Protein AF-X1T7L7-F1 (afdb_monomer_lite)

Sequence (276 aa):
SIVSLIDNFSINPPSMDLNILLSFIPLPFAPGYLVGLSLAPGQVPLNLWISSLLGTGILAVIAFLMYKVAIKSLNSVATIEKDSAKIKKKSKTITKTIEIEIKTISPVKSYIRKDLISSTRDYQSLIFILLPLLYPIILIISMQALITREVSSTFSIMILWAIIMISSQFIPLTLVGGLLNLEESGSSTLASLPLLPRDQAKGKLILMLIIQGISLILMATLLTILTQSIIVLILFLSSLPIVWMFLIFVFEMKIRLFGTMKYKYLLEEVNKKHKL

Organism: NCBI:txid412755

pLDDT: mean 78.1, std 16.31, range [34.84, 94.69]

Structure (mmCIF, N/CA/C/O backbone):
data_AF-X1T7L7-F1
#
_entry.id   AF-X1T7L7-F1
#
loop_
_atom_site.group_PDB
_atom_site.id
_atom_site.type_symbol
_atom_site.label_atom_id
_atom_site.label_alt_id
_atom_site.label_comp_id
_atom_site.label_asym_id
_atom_site.label_entity_id
_atom_site.label_seq_id
_atom_site.pdbx_PDB_ins_code
_atom_site.Cartn_x
_atom_site.Cartn_y
_atom_site.Cartn_z
_atom_site.occupancy
_atom_site.B_iso_or_equiv
_atom_site.auth_seq_id
_atom_site.auth_comp_id
_atom_site.auth_asym_id
_atom_site.auth_atom_id
_atom_site.pdbx_PDB_model_num
ATOM 1 N N . SER A 1 1 ? 4.273 -4.183 -28.639 1.00 54.06 1 SER A N 1
ATOM 2 C CA . SER A 1 1 ? 3.457 -5.418 -28.671 1.00 54.06 1 SER A CA 1
ATOM 3 C C . SER A 1 1 ? 3.815 -6.264 -27.451 1.00 54.06 1 SER A C 1
ATOM 5 O O . SER A 1 1 ? 4.862 -6.025 -26.869 1.00 54.06 1 SER A O 1
ATOM 7 N N . ILE A 1 2 ? 3.002 -7.240 -27.031 1.00 43.12 2 ILE A N 1
ATOM 8 C CA . ILE A 1 2 ? 3.397 -8.172 -25.944 1.00 43.12 2 ILE A CA 1
ATOM 9 C C . ILE A 1 2 ? 4.722 -8.880 -26.287 1.00 43.12 2 ILE A C 1
ATOM 11 O O . ILE A 1 2 ? 5.559 -9.076 -25.416 1.00 43.12 2 ILE A O 1
ATOM 15 N N . VAL A 1 3 ? 4.954 -9.148 -27.575 1.00 48.78 3 VAL A N 1
ATOM 16 C CA . VAL A 1 3 ? 6.211 -9.703 -28.096 1.00 48.78 3 VAL A CA 1
ATOM 17 C C . VAL A 1 3 ? 7.405 -8.786 -27.791 1.00 48.78 3 VAL A C 1
ATOM 19 O O . VAL A 1 3 ? 8.379 -9.246 -27.217 1.00 48.78 3 VAL A O 1
ATOM 22 N N . SER A 1 4 ? 7.289 -7.467 -28.005 1.00 49.97 4 SER A N 1
ATOM 23 C CA . SER A 1 4 ? 8.369 -6.519 -27.671 1.00 49.97 4 SER A CA 1
ATOM 24 C C . SER A 1 4 ? 8.610 -6.355 -26.162 1.00 49.97 4 SER A C 1
ATOM 26 O O . SER A 1 4 ? 9.688 -5.935 -25.754 1.00 49.97 4 SER A O 1
ATOM 28 N N . LEU A 1 5 ? 7.607 -6.646 -25.323 1.00 45.59 5 LEU A N 1
ATOM 29 C CA . LEU A 1 5 ? 7.766 -6.697 -23.864 1.00 45.59 5 LEU A CA 1
ATOM 30 C C . LEU A 1 5 ? 8.556 -7.944 -23.443 1.00 45.59 5 LEU A C 1
ATOM 32 O O . LEU A 1 5 ? 9.460 -7.829 -22.621 1.00 45.59 5 LEU A O 1
ATOM 36 N N . ILE A 1 6 ? 8.241 -9.107 -24.021 1.00 54.34 6 ILE A N 1
ATOM 37 C CA . ILE A 1 6 ? 8.959 -10.369 -23.775 1.00 54.34 6 ILE A CA 1
ATOM 38 C C . ILE A 1 6 ? 10.415 -10.250 -24.240 1.00 54.34 6 ILE A C 1
ATOM 40 O O . ILE A 1 6 ? 11.327 -10.600 -23.491 1.00 54.34 6 ILE A O 1
ATOM 44 N N . ASP A 1 7 ? 10.636 -9.662 -25.417 1.00 49.69 7 ASP A N 1
ATOM 45 C CA . ASP A 1 7 ? 11.978 -9.439 -25.954 1.00 49.69 7 ASP A CA 1
ATOM 46 C C . ASP A 1 7 ? 12.790 -8.495 -25.049 1.00 49.69 7 ASP A C 1
ATOM 48 O O . ASP A 1 7 ? 13.929 -8.808 -24.709 1.00 49.69 7 ASP A O 1
ATOM 52 N N . ASN A 1 8 ? 12.204 -7.406 -24.535 1.00 49.72 8 ASN A N 1
ATOM 53 C CA . ASN A 1 8 ? 12.900 -6.514 -23.594 1.00 49.72 8 ASN A CA 1
ATOM 54 C C . ASN A 1 8 ? 13.237 -7.178 -22.245 1.00 49.72 8 ASN A C 1
ATOM 56 O O . ASN A 1 8 ? 14.301 -6.904 -21.685 1.00 49.72 8 ASN A O 1
ATOM 60 N N . PHE A 1 9 ? 12.382 -8.068 -21.728 1.00 50.78 9 PHE A N 1
ATOM 61 C CA . PHE A 1 9 ? 12.693 -8.854 -20.525 1.00 50.78 9 PHE A CA 1
ATOM 62 C C . PHE A 1 9 ? 13.834 -9.848 -20.750 1.00 50.78 9 PHE A C 1
ATOM 64 O O . PHE A 1 9 ? 14.606 -10.104 -19.827 1.00 50.78 9 PHE A O 1
ATOM 71 N N . SER A 1 10 ? 13.965 -10.381 -21.967 1.00 56.03 10 SER A N 1
ATOM 72 C CA . SER A 1 10 ? 15.077 -11.267 -22.320 1.00 56.03 10 SER A CA 1
ATOM 73 C C . SER A 1 10 ? 16.421 -10.531 -22.396 1.00 56.03 10 SER A C 1
ATOM 75 O O . SER A 1 10 ? 17.458 -11.121 -22.104 1.00 56.03 10 SER A O 1
ATOM 77 N N . ILE A 1 11 ? 16.400 -9.234 -22.734 1.00 54.66 11 ILE A N 1
ATOM 78 C CA . ILE A 1 11 ? 17.602 -8.417 -22.954 1.00 54.66 11 ILE A CA 1
ATOM 79 C C . ILE A 1 11 ? 18.155 -7.836 -21.641 1.00 54.66 11 ILE A C 1
ATOM 81 O O . ILE A 1 11 ? 19.369 -7.722 -21.501 1.00 54.66 11 ILE A O 1
ATOM 85 N N . ASN A 1 12 ? 17.299 -7.499 -20.666 1.00 54.38 12 ASN A N 1
ATOM 86 C CA . ASN A 1 12 ? 17.717 -6.965 -19.359 1.00 54.38 12 ASN A CA 1
ATOM 87 C C . ASN A 1 12 ? 17.004 -7.672 -18.191 1.00 54.38 12 ASN A C 1
ATOM 89 O O . ASN A 1 12 ? 16.194 -7.047 -17.497 1.00 54.38 12 ASN A O 1
ATOM 93 N N . PRO A 1 13 ? 17.270 -8.967 -17.948 1.00 62.72 13 PRO A N 1
ATOM 94 C CA . PRO A 1 13 ? 16.707 -9.645 -16.791 1.00 62.72 13 PRO A CA 1
ATOM 95 C C . PRO A 1 13 ? 17.198 -8.972 -15.494 1.00 62.72 13 PRO A C 1
ATOM 97 O O . PRO A 1 13 ? 18.376 -8.606 -15.408 1.00 62.72 13 PRO A O 1
ATOM 100 N N . PRO A 1 14 ? 16.339 -8.806 -14.464 1.00 64.31 14 PRO A N 1
ATOM 101 C CA . PRO A 1 14 ? 16.807 -8.435 -13.131 1.00 64.31 14 PRO A CA 1
ATOM 102 C C . PRO A 1 14 ? 17.929 -9.388 -12.720 1.00 64.31 14 PRO A C 1
ATOM 104 O O . PRO A 1 14 ? 17.833 -10.595 -12.971 1.00 64.31 14 PRO A O 1
ATOM 107 N N . SER A 1 15 ? 19.003 -8.848 -12.134 1.00 75.88 15 SER A N 1
ATOM 108 C CA . SER A 1 15 ? 20.189 -9.649 -11.840 1.00 75.88 15 SER A CA 1
ATOM 109 C C . SER A 1 15 ? 19.796 -10.880 -11.027 1.00 75.88 15 SER A C 1
ATOM 111 O O . SER A 1 15 ? 19.001 -10.807 -10.083 1.00 75.88 15 SER A O 1
ATOM 113 N N . MET A 1 16 ? 20.335 -12.033 -11.420 1.00 78.50 16 MET A N 1
ATOM 114 C CA . MET A 1 16 ? 20.046 -13.307 -10.765 1.00 78.50 16 MET A CA 1
ATOM 115 C C . MET A 1 16 ? 20.282 -13.213 -9.248 1.00 78.50 16 MET A C 1
ATOM 117 O O . MET A 1 16 ? 19.487 -13.720 -8.461 1.00 78.50 16 MET A O 1
ATOM 121 N N . ASP A 1 17 ? 21.302 -12.456 -8.845 1.00 80.94 17 ASP A N 1
ATOM 122 C CA . ASP A 1 17 ? 21.649 -12.190 -7.449 1.00 80.94 17 ASP A CA 1
ATOM 123 C C . ASP A 1 17 ? 20.551 -11.438 -6.685 1.00 80.94 17 ASP A C 1
ATOM 125 O O . ASP A 1 17 ? 20.256 -11.772 -5.538 1.00 80.94 17 ASP A O 1
ATOM 129 N N . LEU A 1 18 ? 19.899 -10.454 -7.316 1.00 81.62 18 LEU A N 1
ATOM 130 C CA . LEU A 1 18 ? 18.806 -9.700 -6.700 1.00 81.62 18 LEU A CA 1
ATOM 131 C C . LEU A 1 18 ? 17.565 -10.580 -6.521 1.00 81.62 18 LEU A C 1
ATOM 133 O O . LEU A 1 18 ? 16.919 -10.525 -5.477 1.00 81.62 18 LEU A O 1
ATOM 137 N N . ASN A 1 19 ? 17.265 -11.442 -7.494 1.00 83.94 19 ASN A N 1
ATOM 138 C CA . ASN A 1 19 ? 16.170 -12.405 -7.375 1.00 83.94 19 ASN A CA 1
ATOM 139 C C . ASN A 1 19 ? 16.431 -13.444 -6.280 1.00 83.94 19 ASN A C 1
ATOM 141 O O . ASN A 1 19 ? 15.525 -13.760 -5.507 1.00 83.94 19 ASN A O 1
ATOM 145 N N . ILE A 1 20 ? 17.668 -13.934 -6.168 1.00 85.75 20 ILE A N 1
ATOM 146 C CA . ILE A 1 20 ? 18.074 -14.818 -5.073 1.00 85.75 20 ILE A CA 1
ATOM 147 C C . ILE A 1 20 ? 17.888 -14.092 -3.735 1.00 85.75 20 ILE A C 1
ATOM 149 O O . ILE A 1 20 ? 17.200 -14.618 -2.859 1.00 85.75 20 ILE A O 1
ATOM 153 N N . LEU A 1 21 ? 18.413 -12.869 -3.594 1.00 87.12 21 LEU A N 1
ATOM 154 C CA . LEU A 1 21 ? 18.293 -12.067 -2.373 1.00 87.12 21 LEU A CA 1
ATOM 155 C C . LEU A 1 21 ? 16.826 -11.857 -1.966 1.00 87.12 21 LEU A C 1
ATOM 157 O O . LEU A 1 21 ? 16.468 -12.094 -0.813 1.00 87.12 21 LEU A O 1
ATOM 161 N N . LEU A 1 22 ? 15.967 -11.448 -2.905 1.00 85.19 22 LEU A N 1
ATOM 162 C CA . LEU A 1 22 ? 14.545 -11.227 -2.639 1.00 85.19 22 LEU A CA 1
ATOM 163 C C . LEU A 1 22 ? 13.828 -12.527 -2.264 1.00 85.19 22 LEU A C 1
ATOM 165 O O . LEU A 1 22 ? 13.026 -12.528 -1.334 1.00 85.19 22 LEU A O 1
ATOM 169 N N . SER A 1 23 ? 14.143 -13.645 -2.924 1.00 87.06 23 SER A N 1
ATOM 170 C CA . SER A 1 23 ? 13.524 -14.944 -2.628 1.00 87.06 23 SER A CA 1
ATOM 171 C C . SER A 1 23 ? 13.879 -15.501 -1.241 1.00 87.06 23 SER A C 1
ATOM 173 O O . SER A 1 23 ? 13.127 -16.318 -0.711 1.00 87.06 23 SER A O 1
ATOM 175 N N . PHE A 1 24 ? 14.971 -15.031 -0.626 1.00 86.25 24 PHE A N 1
ATOM 176 C CA . PHE A 1 24 ? 15.330 -15.367 0.755 1.00 86.25 24 PHE A CA 1
ATOM 177 C C . PHE A 1 24 ? 14.506 -14.613 1.800 1.00 86.25 24 PHE A C 1
ATOM 179 O O . PHE A 1 24 ? 14.433 -15.062 2.944 1.00 86.25 24 PHE A O 1
ATOM 186 N N . ILE A 1 25 ? 13.889 -13.480 1.443 1.00 85.56 25 ILE A N 1
ATOM 187 C CA . ILE A 1 25 ? 13.094 -12.691 2.385 1.00 85.56 25 ILE A CA 1
ATOM 188 C C . ILE A 1 25 ? 11.799 -13.465 2.690 1.00 85.56 25 ILE A C 1
ATOM 190 O O . ILE A 1 25 ? 10.957 -13.611 1.797 1.00 85.56 25 ILE A O 1
ATOM 194 N N . PRO A 1 26 ? 11.591 -13.937 3.939 1.00 83.50 26 PRO A N 1
ATOM 195 C CA . PRO A 1 26 ? 10.525 -14.890 4.258 1.00 83.50 26 PRO A CA 1
ATOM 196 C C . PRO A 1 26 ? 9.120 -14.387 3.928 1.00 83.50 26 PRO A C 1
ATOM 198 O O . PRO A 1 26 ? 8.258 -15.176 3.559 1.00 83.50 26 PRO A O 1
ATOM 201 N N . LEU A 1 27 ? 8.865 -13.082 4.049 1.00 81.50 27 LEU A N 1
ATOM 202 C CA . LEU A 1 27 ? 7.572 -12.491 3.713 1.00 81.50 27 LEU A CA 1
ATOM 203 C C . LEU A 1 27 ? 7.754 -11.037 3.254 1.00 81.50 27 LEU A C 1
ATOM 205 O O . LEU A 1 27 ? 8.537 -10.314 3.874 1.00 81.50 27 LEU A O 1
ATOM 209 N N . PRO A 1 28 ? 7.058 -10.585 2.192 1.00 75.00 28 PRO A N 1
ATOM 210 C CA . PRO A 1 28 ? 6.098 -11.323 1.350 1.00 75.00 28 PRO A CA 1
ATOM 211 C C . PRO A 1 28 ? 6.722 -12.157 0.223 1.00 75.00 28 PRO A C 1
ATOM 213 O O . PRO A 1 28 ? 5.999 -12.820 -0.516 1.00 75.00 28 PRO A O 1
ATOM 216 N N . PHE A 1 29 ? 8.042 -12.108 0.055 1.00 83.44 29 PHE A N 1
ATOM 217 C CA . PHE A 1 29 ? 8.673 -12.510 -1.198 1.00 83.44 29 PHE A CA 1
ATOM 218 C C . PHE A 1 29 ? 8.782 -14.024 -1.377 1.00 83.44 29 PHE A C 1
ATOM 220 O O . PHE A 1 29 ? 8.329 -14.525 -2.403 1.00 83.44 29 PHE A O 1
ATOM 227 N N . ALA A 1 30 ? 9.325 -14.767 -0.406 1.00 87.38 30 ALA A N 1
ATOM 228 C CA . ALA A 1 30 ? 9.602 -16.195 -0.588 1.00 87.38 30 ALA A CA 1
ATOM 229 C C . ALA A 1 30 ? 8.380 -17.028 -1.047 1.00 87.38 30 ALA A C 1
ATOM 231 O O . ALA A 1 30 ? 8.527 -17.769 -2.023 1.00 87.38 30 ALA A O 1
ATOM 232 N N . PRO A 1 31 ? 7.168 -16.882 -0.459 1.00 85.69 31 PRO A N 1
ATOM 233 C CA . PRO A 1 31 ? 5.970 -17.574 -0.939 1.00 85.69 31 PRO A CA 1
ATOM 234 C C . PRO A 1 31 ? 5.541 -17.116 -2.335 1.00 85.69 31 PRO A C 1
ATOM 236 O O . PRO A 1 31 ? 5.124 -17.938 -3.146 1.00 85.69 31 PRO A O 1
ATOM 239 N N . GLY A 1 32 ? 5.670 -15.819 -2.634 1.00 83.31 32 GLY A N 1
ATOM 240 C CA . GLY A 1 32 ? 5.362 -15.266 -3.953 1.00 83.31 32 GLY A CA 1
ATOM 241 C C . GLY A 1 32 ? 6.263 -15.839 -5.049 1.00 83.31 32 GLY A C 1
ATOM 242 O O . GLY A 1 32 ? 5.767 -16.248 -6.097 1.00 83.31 32 GLY A O 1
ATOM 243 N N . TYR A 1 33 ? 7.568 -15.951 -4.780 1.00 86.88 33 TYR A N 1
ATOM 244 C CA . TYR A 1 33 ? 8.515 -16.617 -5.678 1.00 86.88 33 TYR A CA 1
ATOM 245 C C . TYR A 1 33 ? 8.163 -18.094 -5.867 1.00 86.88 33 TYR A C 1
ATOM 247 O O . TYR A 1 33 ? 8.178 -18.566 -6.997 1.00 86.88 33 TYR A O 1
ATOM 255 N N . LEU A 1 34 ? 7.782 -18.812 -4.806 1.00 87.44 34 LEU A N 1
ATOM 256 C CA . LEU A 1 34 ? 7.444 -20.237 -4.894 1.00 87.44 34 LEU A CA 1
ATOM 257 C C . LEU A 1 34 ? 6.194 -20.471 -5.757 1.00 87.44 34 LEU A C 1
ATOM 259 O O . LEU A 1 34 ? 6.189 -21.346 -6.623 1.00 87.44 34 LEU A O 1
ATOM 263 N N . VAL A 1 35 ? 5.166 -19.631 -5.590 1.00 86.06 35 VAL A N 1
ATOM 264 C CA . VAL A 1 35 ? 3.983 -19.634 -6.466 1.00 86.06 35 VAL A CA 1
ATOM 265 C C . VAL A 1 35 ? 4.389 -19.345 -7.914 1.00 86.06 35 VAL A C 1
ATOM 267 O O . VAL A 1 35 ? 4.024 -20.111 -8.803 1.00 86.06 35 VAL A O 1
ATOM 270 N N . GLY A 1 36 ? 5.203 -18.314 -8.159 1.00 83.19 36 GLY A N 1
ATOM 271 C CA . GLY A 1 36 ? 5.701 -17.993 -9.502 1.00 83.19 36 GLY A CA 1
ATOM 272 C C . GLY A 1 36 ? 6.483 -19.140 -10.157 1.00 83.19 36 GLY A C 1
ATOM 273 O O . GLY A 1 36 ? 6.228 -19.483 -11.309 1.00 83.19 36 GLY A O 1
ATOM 274 N N . LEU A 1 37 ? 7.378 -19.784 -9.406 1.00 85.56 37 LEU A N 1
ATOM 275 C CA . LEU A 1 37 ? 8.173 -20.932 -9.851 1.00 85.56 37 LEU A CA 1
ATOM 276 C C . LEU A 1 37 ? 7.295 -22.137 -10.210 1.00 85.56 37 LEU A C 1
ATOM 278 O O . LEU A 1 37 ? 7.541 -22.797 -11.219 1.00 85.56 37 LEU A O 1
ATOM 282 N N . SER A 1 38 ? 6.247 -22.402 -9.424 1.00 85.75 38 SER A N 1
ATOM 283 C CA . SER A 1 38 ? 5.319 -23.506 -9.693 1.00 85.75 38 SER A CA 1
ATOM 284 C C . SER A 1 38 ? 4.480 -23.321 -10.962 1.00 85.75 38 SER A C 1
ATOM 286 O O . SER A 1 38 ? 4.079 -24.311 -11.569 1.00 85.75 38 SER A O 1
ATOM 288 N N . LEU A 1 39 ? 4.250 -22.076 -11.397 1.00 85.44 39 LEU A N 1
ATOM 289 C CA . LEU A 1 39 ? 3.503 -21.775 -12.623 1.00 85.44 39 LEU A CA 1
ATOM 290 C C . LEU A 1 39 ? 4.334 -21.998 -13.899 1.00 85.44 39 LEU A C 1
ATOM 292 O O . LEU A 1 39 ? 3.758 -22.261 -14.953 1.00 85.44 39 LEU A O 1
ATOM 296 N N . ALA A 1 40 ? 5.667 -21.917 -13.819 1.00 81.62 40 ALA A N 1
ATOM 297 C CA . ALA A 1 40 ? 6.573 -22.093 -14.960 1.00 81.62 40 ALA A CA 1
ATOM 298 C C . ALA A 1 40 ? 7.865 -22.856 -14.575 1.00 81.62 40 ALA A C 1
ATOM 300 O O . ALA A 1 40 ? 8.968 -22.308 -14.663 1.00 81.62 40 ALA A O 1
ATOM 301 N N . PRO A 1 41 ? 7.772 -24.143 -14.185 1.00 76.50 41 PRO A N 1
ATOM 302 C CA . PRO A 1 41 ? 8.873 -24.874 -13.549 1.00 76.50 41 PRO A CA 1
ATOM 303 C C . PRO A 1 41 ? 10.097 -25.094 -14.450 1.00 76.50 41 PRO A C 1
ATOM 305 O O . PRO A 1 41 ? 11.205 -25.250 -13.944 1.00 76.50 41 PRO A O 1
ATOM 308 N N . GLY A 1 42 ? 9.918 -25.095 -15.775 1.00 78.38 42 GLY A N 1
ATOM 309 C CA . GLY A 1 42 ? 10.989 -25.367 -16.742 1.00 78.38 42 GLY A CA 1
ATOM 310 C C . GLY A 1 42 ? 11.784 -24.144 -17.207 1.00 78.38 42 GLY A C 1
ATOM 311 O O . GLY A 1 42 ? 12.759 -24.308 -17.931 1.00 78.38 42 GLY A O 1
ATOM 312 N N . GLN A 1 43 ? 11.373 -22.928 -16.836 1.00 76.56 43 GLN A N 1
ATOM 313 C CA . GLN A 1 43 ? 11.967 -21.688 -17.359 1.00 76.56 43 GLN A CA 1
ATOM 314 C C . GLN A 1 43 ? 12.890 -20.984 -16.360 1.00 76.56 43 GLN A C 1
ATOM 316 O O . GLN A 1 43 ? 13.465 -19.948 -16.687 1.00 76.56 43 GLN A O 1
ATOM 321 N N . VAL A 1 44 ? 13.034 -21.522 -15.145 1.00 78.00 44 VAL A N 1
ATOM 322 C CA . VAL A 1 44 ? 13.718 -20.829 -14.051 1.00 78.00 44 VAL A CA 1
ATOM 323 C C . VAL A 1 44 ? 14.894 -21.660 -13.529 1.00 78.00 44 VAL A C 1
ATOM 325 O O . VAL A 1 44 ? 14.734 -22.856 -13.283 1.00 78.00 44 VAL A O 1
ATOM 328 N N . PRO A 1 45 ? 16.085 -21.058 -13.347 1.00 84.81 45 PRO A N 1
ATOM 329 C CA . PRO A 1 45 ? 17.262 -21.755 -12.838 1.00 84.81 45 PRO A CA 1
ATOM 330 C C . PRO A 1 45 ? 17.037 -22.386 -11.459 1.00 84.81 45 PRO A C 1
ATOM 332 O O . PRO A 1 45 ? 16.391 -21.820 -10.576 1.00 84.81 45 PRO A O 1
ATOM 335 N N . LEU A 1 46 ? 17.664 -23.545 -11.250 1.00 86.50 46 LEU A N 1
ATOM 336 C CA . LEU A 1 46 ? 17.533 -24.375 -10.046 1.00 86.50 46 LEU A CA 1
ATOM 337 C C . LEU A 1 46 ? 17.962 -23.639 -8.760 1.00 86.50 46 LEU A C 1
ATOM 339 O O . LEU A 1 46 ? 17.411 -23.869 -7.687 1.00 86.50 46 LEU A O 1
ATOM 343 N N . ASN A 1 47 ? 18.880 -22.677 -8.875 1.00 87.38 47 ASN A N 1
ATOM 344 C CA . ASN A 1 47 ? 19.333 -21.854 -7.752 1.00 87.38 47 ASN A CA 1
ATOM 345 C C . ASN A 1 47 ? 18.188 -21.040 -7.120 1.00 87.38 47 ASN A C 1
ATOM 347 O O . ASN A 1 47 ? 18.153 -20.892 -5.901 1.00 87.38 47 ASN A O 1
ATOM 351 N N . LEU A 1 48 ? 17.238 -20.558 -7.932 1.00 87.50 48 LEU A N 1
ATOM 352 C CA . LEU A 1 48 ? 16.075 -19.788 -7.472 1.00 87.50 48 LEU A CA 1
ATOM 353 C C . LEU A 1 48 ? 15.052 -20.661 -6.733 1.00 87.50 48 LEU A C 1
ATOM 355 O O . LEU A 1 48 ? 14.408 -20.209 -5.786 1.00 87.50 48 LEU A O 1
ATOM 359 N N . TRP A 1 49 ? 14.935 -21.931 -7.130 1.00 89.19 49 TRP A N 1
ATOM 360 C CA . TRP A 1 49 ? 14.135 -22.921 -6.409 1.00 89.19 49 TRP A CA 1
ATOM 361 C C . TRP A 1 49 ? 14.674 -23.156 -5.004 1.00 89.19 49 TRP A C 1
ATOM 363 O O . TRP A 1 49 ? 13.915 -23.125 -4.036 1.00 89.19 49 TRP A O 1
ATOM 373 N N . ILE A 1 50 ? 15.989 -23.348 -4.888 1.00 90.81 50 ILE A N 1
ATOM 374 C CA . ILE A 1 50 ? 16.646 -23.595 -3.603 1.00 90.81 50 ILE A CA 1
ATOM 375 C C . ILE A 1 50 ? 16.478 -22.386 -2.677 1.00 90.81 50 ILE A C 1
ATOM 377 O O . ILE A 1 50 ? 16.085 -22.555 -1.523 1.00 90.81 50 ILE A O 1
ATOM 381 N N . SER A 1 51 ? 16.721 -21.168 -3.167 1.00 91.38 51 SER A N 1
ATOM 382 C CA . SER A 1 51 ? 16.598 -19.959 -2.347 1.00 91.38 51 SER A CA 1
ATOM 383 C C . SER A 1 51 ? 15.152 -19.682 -1.915 1.00 91.38 51 SER A C 1
ATOM 385 O O . SER A 1 51 ? 14.923 -19.353 -0.751 1.00 91.38 51 SER A O 1
ATOM 387 N N . SER A 1 52 ? 14.163 -19.902 -2.789 1.00 90.19 52 SER A N 1
ATOM 388 C CA . SER A 1 52 ? 12.740 -19.763 -2.444 1.00 90.19 52 SER A CA 1
ATOM 389 C C . SER A 1 52 ? 12.265 -20.829 -1.442 1.00 90.19 52 SER A C 1
ATOM 391 O O . SER A 1 52 ? 11.534 -20.505 -0.498 1.00 90.19 52 SER A O 1
ATOM 393 N N . LEU A 1 53 ? 12.721 -22.082 -1.574 1.00 92.62 53 LEU A N 1
ATOM 394 C CA . LEU A 1 53 ? 12.455 -23.152 -0.601 1.00 92.62 53 LEU A CA 1
ATOM 395 C C . LEU A 1 53 ? 13.079 -22.849 0.765 1.00 92.62 53 LEU A C 1
ATOM 397 O O . LEU A 1 53 ? 12.445 -23.057 1.798 1.00 92.62 53 LEU A O 1
ATOM 401 N N . LEU A 1 54 ? 14.299 -22.310 0.789 1.00 92.94 54 LEU A N 1
ATOM 402 C CA . LEU A 1 54 ? 14.939 -21.880 2.031 1.00 92.94 54 LEU A CA 1
ATOM 403 C C . LEU A 1 54 ? 14.189 -20.708 2.672 1.00 92.94 54 LEU A C 1
ATOM 405 O O . LEU A 1 54 ? 13.891 -20.763 3.865 1.00 92.94 54 LEU A O 1
ATOM 409 N N . GLY A 1 55 ? 13.827 -19.680 1.899 1.00 91.69 55 GLY A N 1
ATOM 410 C CA . GLY A 1 55 ? 13.063 -18.532 2.396 1.00 91.69 55 GLY A CA 1
ATOM 411 C C . GLY A 1 55 ? 11.703 -18.932 2.980 1.00 91.69 55 GLY A C 1
ATOM 412 O O . GLY A 1 55 ? 11.321 -18.470 4.057 1.00 91.69 55 GLY A O 1
ATOM 413 N N . THR A 1 56 ? 10.992 -19.853 2.323 1.00 92.25 56 THR A N 1
ATOM 414 C CA . THR A 1 56 ? 9.717 -20.397 2.829 1.00 92.25 56 THR A CA 1
ATOM 415 C C . THR A 1 56 ? 9.900 -21.331 4.027 1.00 92.25 56 THR A C 1
ATOM 417 O O . THR A 1 56 ? 9.095 -21.287 4.958 1.00 92.25 56 THR A O 1
ATOM 420 N N . GLY A 1 57 ? 10.981 -22.111 4.080 1.00 94.19 57 GLY A N 1
ATOM 421 C CA . GLY A 1 57 ? 11.353 -22.887 5.264 1.00 94.19 57 GLY A CA 1
ATOM 422 C C . GLY A 1 57 ? 11.622 -21.996 6.481 1.00 94.19 57 GLY A C 1
ATOM 423 O O . GLY A 1 57 ? 11.096 -22.251 7.565 1.00 94.19 57 GLY A O 1
ATOM 424 N N . ILE A 1 58 ? 12.365 -20.899 6.297 1.00 92.75 58 ILE A N 1
ATOM 425 C CA . ILE A 1 58 ? 12.595 -19.889 7.342 1.00 92.75 58 ILE A CA 1
ATOM 426 C C . ILE A 1 58 ? 11.263 -19.283 7.796 1.00 92.75 58 ILE A C 1
ATOM 428 O O . ILE A 1 58 ? 11.030 -19.161 9.000 1.00 92.75 58 ILE A O 1
ATOM 432 N N . LEU A 1 59 ? 10.360 -18.959 6.861 1.00 92.81 59 LEU A N 1
ATOM 433 C CA . LEU A 1 59 ? 9.021 -18.468 7.195 1.00 92.81 59 LEU A CA 1
ATOM 434 C C . LEU A 1 59 ? 8.262 -19.460 8.089 1.00 92.81 59 LEU A C 1
ATOM 436 O O . LEU A 1 59 ? 7.693 -19.052 9.102 1.00 92.81 59 LEU A O 1
ATOM 440 N N . ALA A 1 60 ? 8.280 -20.751 7.749 1.00 92.31 60 ALA A N 1
ATOM 441 C CA . ALA A 1 60 ? 7.613 -21.794 8.526 1.00 92.31 60 ALA A CA 1
ATOM 442 C C . ALA A 1 60 ? 8.189 -21.914 9.94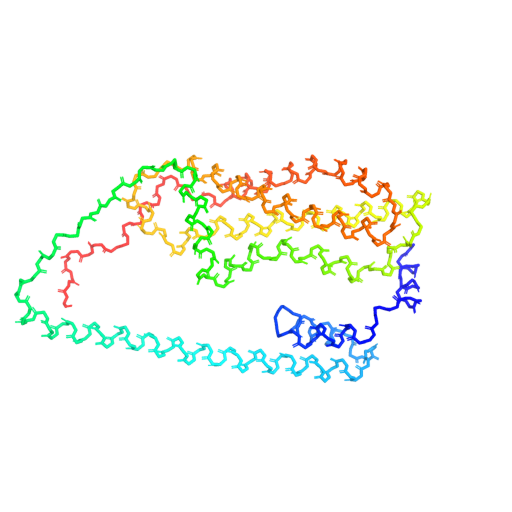8 1.00 92.31 60 ALA A C 1
ATOM 444 O O . ALA A 1 60 ? 7.433 -22.023 10.916 1.00 92.31 60 ALA A O 1
ATOM 445 N N . VAL A 1 61 ? 9.516 -21.826 10.098 1.00 94.56 61 VAL A N 1
ATOM 446 C CA . VAL A 1 61 ? 10.183 -21.834 11.412 1.00 94.56 61 VAL A CA 1
ATOM 447 C C . VAL A 1 61 ? 9.779 -20.614 12.240 1.00 94.56 61 VAL A C 1
ATOM 449 O O . VAL A 1 61 ? 9.400 -20.765 13.403 1.00 94.56 61 VAL A O 1
ATOM 452 N N . ILE A 1 62 ? 9.808 -19.413 11.655 1.00 91.88 62 ILE A N 1
ATOM 453 C CA . ILE A 1 62 ? 9.395 -18.179 12.340 1.00 91.88 62 ILE A CA 1
ATOM 454 C C . ILE A 1 62 ? 7.928 -18.277 12.775 1.00 91.88 62 ILE A C 1
ATOM 456 O O . ILE A 1 62 ? 7.609 -17.972 13.927 1.00 91.88 62 ILE A O 1
ATOM 460 N N . ALA A 1 63 ? 7.045 -18.750 11.893 1.00 90.00 63 ALA A N 1
ATOM 461 C CA . ALA A 1 63 ? 5.630 -18.940 12.196 1.00 90.00 63 ALA A CA 1
ATOM 462 C C . ALA A 1 63 ? 5.423 -19.927 13.357 1.00 90.00 63 ALA A C 1
ATOM 464 O O . ALA A 1 63 ? 4.642 -19.659 14.272 1.00 90.00 63 ALA A O 1
ATOM 465 N N . PHE A 1 64 ? 6.172 -21.032 13.380 1.00 94.44 64 PHE A N 1
ATOM 466 C CA . PHE A 1 64 ? 6.114 -22.012 14.464 1.00 94.44 64 PHE A CA 1
ATOM 467 C C . PHE A 1 64 ? 6.611 -21.451 15.807 1.00 94.44 64 PHE A C 1
ATOM 469 O O . PHE A 1 64 ? 6.020 -21.719 16.858 1.00 94.44 64 PHE A O 1
ATOM 476 N N . LEU A 1 65 ? 7.674 -20.642 15.796 1.00 93.31 65 LEU A N 1
ATOM 477 C CA . LEU A 1 65 ? 8.169 -19.968 17.000 1.00 93.31 65 LEU A CA 1
ATOM 478 C C . LEU A 1 65 ? 7.154 -18.948 17.528 1.00 93.31 65 LEU A C 1
ATOM 480 O O . LEU A 1 65 ? 6.852 -18.952 18.723 1.00 93.31 65 LEU A O 1
ATOM 484 N N . MET A 1 66 ? 6.578 -18.132 16.643 1.00 87.94 66 MET A N 1
ATOM 485 C CA . MET A 1 66 ? 5.511 -17.182 16.980 1.00 87.94 66 MET A CA 1
ATOM 486 C C . MET A 1 66 ? 4.299 -17.896 17.583 1.00 87.94 66 MET A C 1
ATOM 488 O O . MET A 1 66 ? 3.784 -17.465 18.612 1.00 87.94 66 MET A O 1
ATOM 492 N N . TYR A 1 67 ? 3.899 -19.035 17.014 1.00 91.06 67 TYR A N 1
ATOM 493 C CA . TYR A 1 67 ? 2.836 -19.880 17.556 1.00 91.06 67 TYR A CA 1
ATOM 494 C C . TYR A 1 67 ? 3.139 -20.356 18.986 1.00 91.06 67 TYR A C 1
ATOM 496 O O . TYR A 1 67 ? 2.299 -20.215 19.879 1.00 91.06 67 TYR A O 1
ATOM 504 N N . LYS A 1 68 ? 4.359 -20.848 19.252 1.00 92.06 68 LYS A N 1
ATOM 505 C CA . LYS A 1 68 ? 4.768 -21.251 20.610 1.00 92.06 68 LYS A CA 1
ATOM 506 C C . LYS A 1 68 ? 4.727 -20.087 21.601 1.00 92.06 68 LYS A C 1
ATOM 508 O O . LYS A 1 68 ? 4.276 -20.266 22.734 1.00 92.06 68 LYS A O 1
ATOM 513 N N . VAL A 1 69 ? 5.188 -18.906 21.190 1.00 90.44 69 VAL A N 1
ATOM 514 C CA . VAL A 1 69 ? 5.153 -17.694 22.024 1.00 90.44 69 VAL A CA 1
ATOM 515 C C . VAL A 1 69 ? 3.711 -17.271 22.303 1.00 90.44 69 VAL A C 1
ATOM 517 O O . VAL A 1 69 ? 3.380 -16.986 23.454 1.00 90.44 69 VAL A O 1
ATOM 520 N N . ALA A 1 70 ? 2.843 -17.299 21.292 1.00 85.25 70 ALA A N 1
ATOM 521 C CA . ALA A 1 70 ? 1.430 -16.969 21.434 1.00 85.25 70 ALA A CA 1
ATOM 522 C C . ALA A 1 70 ? 0.725 -17.907 22.426 1.00 85.25 70 ALA A C 1
ATOM 524 O O . ALA A 1 70 ? 0.062 -17.428 23.344 1.00 85.25 70 ALA A O 1
ATOM 525 N N . ILE A 1 71 ? 0.945 -19.224 22.327 1.00 85.62 71 ILE A N 1
ATOM 526 C CA . ILE A 1 71 ? 0.397 -20.199 23.287 1.00 85.62 71 ILE A CA 1
ATOM 527 C C . ILE A 1 71 ? 0.921 -19.951 24.696 1.00 85.62 71 ILE A C 1
ATOM 529 O O . ILE A 1 71 ? 0.151 -19.974 25.655 1.00 85.62 71 ILE A O 1
ATOM 533 N N . LYS A 1 72 ? 2.227 -19.704 24.847 1.00 88.50 72 LYS A N 1
ATOM 534 C CA . LYS A 1 72 ? 2.817 -19.436 26.163 1.00 88.50 72 LYS A CA 1
ATOM 535 C C . LYS A 1 72 ? 2.223 -18.173 26.791 1.00 88.50 72 LYS A C 1
ATOM 537 O O . LYS A 1 72 ? 1.916 -18.178 27.981 1.00 88.50 72 LYS A O 1
ATOM 542 N N . SER A 1 73 ? 2.028 -17.126 25.993 1.00 82.50 73 SER A N 1
ATOM 543 C CA . SER A 1 73 ? 1.375 -15.886 26.417 1.00 82.50 73 SER A CA 1
ATOM 544 C C . SER A 1 73 ? -0.071 -16.140 26.853 1.00 82.50 73 SER A C 1
ATOM 546 O O . SER A 1 73 ? -0.453 -15.780 27.966 1.00 82.50 73 SER A O 1
ATOM 548 N N . LEU A 1 74 ? -0.845 -16.865 26.044 1.00 78.88 74 LEU A N 1
ATOM 549 C CA . LEU A 1 74 ? -2.249 -17.168 26.321 1.00 78.88 74 LEU A CA 1
ATOM 550 C C . LEU A 1 74 ? -2.415 -18.028 27.583 1.00 78.88 74 LEU A C 1
ATOM 552 O O . LEU A 1 74 ? -3.239 -17.717 28.442 1.00 78.88 74 LEU A O 1
ATOM 556 N N . ASN A 1 75 ? -1.558 -19.038 27.754 1.00 77.38 75 ASN A N 1
ATOM 557 C CA . ASN A 1 75 ? -1.515 -19.847 28.970 1.00 77.38 75 ASN A CA 1
ATOM 558 C C . ASN A 1 75 ? -1.143 -19.010 30.198 1.00 77.38 75 ASN A C 1
ATOM 560 O O . ASN A 1 75 ? -1.756 -19.193 31.245 1.00 77.38 75 ASN A O 1
ATOM 564 N N . SER A 1 76 ? -0.194 -18.072 30.078 1.00 76.69 76 SER A N 1
ATOM 565 C CA . SER A 1 76 ? 0.193 -17.202 31.196 1.00 76.69 76 SER A CA 1
ATOM 566 C C . SER A 1 76 ? -0.970 -16.324 31.670 1.00 76.69 76 SER A C 1
ATOM 568 O O . SER A 1 76 ? -1.219 -16.231 32.872 1.00 76.69 76 SER A O 1
ATOM 570 N N . VAL A 1 77 ? -1.752 -15.768 30.741 1.00 70.75 77 VAL A N 1
ATOM 571 C CA . VAL A 1 77 ? -2.931 -14.949 31.056 1.00 70.75 77 VAL A CA 1
ATOM 572 C C . VAL A 1 77 ? -4.037 -15.805 31.680 1.00 70.75 77 VAL A C 1
ATOM 574 O O . VAL A 1 77 ? -4.584 -15.432 32.717 1.00 70.75 77 VAL A O 1
ATOM 577 N N . ALA A 1 78 ? -4.299 -16.996 31.133 1.00 67.56 78 ALA A N 1
ATOM 578 C CA . ALA A 1 78 ? -5.295 -17.922 31.674 1.00 67.56 78 ALA A CA 1
ATOM 579 C C . ALA A 1 78 ? -4.938 -18.432 33.087 1.00 67.56 78 ALA A C 1
ATOM 581 O O . ALA A 1 78 ? -5.817 -18.616 33.934 1.00 67.56 78 ALA A O 1
ATOM 582 N N . THR A 1 79 ? -3.648 -18.637 33.382 1.00 62.06 79 THR A N 1
ATOM 583 C CA . THR A 1 79 ? -3.193 -18.992 34.737 1.00 62.06 79 THR A CA 1
ATOM 584 C C . THR A 1 79 ? -3.292 -17.820 35.709 1.00 62.06 79 THR A C 1
ATOM 586 O O . THR A 1 79 ? -3.710 -18.022 36.846 1.00 62.06 79 THR A O 1
ATOM 589 N N . ILE A 1 80 ? -3.015 -16.589 35.258 1.00 59.12 80 ILE A N 1
ATOM 590 C CA . ILE A 1 80 ? -3.188 -15.379 36.075 1.00 59.12 80 ILE A CA 1
ATOM 591 C C . ILE A 1 80 ? -4.663 -15.187 36.448 1.00 59.12 80 ILE A C 1
ATOM 593 O O . ILE A 1 80 ? -4.950 -14.773 37.568 1.00 59.12 80 ILE A O 1
ATOM 597 N N . GLU A 1 81 ? -5.616 -15.529 35.580 1.00 54.88 81 GLU A N 1
ATOM 598 C CA . GLU A 1 81 ? -7.050 -15.467 35.898 1.00 54.88 81 GLU A CA 1
ATOM 599 C C . GLU A 1 81 ? -7.470 -16.514 36.950 1.00 54.88 81 GLU A C 1
ATOM 601 O O . GLU A 1 81 ? -8.187 -16.195 37.904 1.00 54.88 81 GLU A O 1
ATOM 606 N N . LYS A 1 82 ? -6.941 -17.745 36.861 1.00 53.22 82 LYS A N 1
ATOM 607 C CA . LYS A 1 82 ? -7.150 -18.792 37.882 1.00 53.22 82 LYS A CA 1
ATOM 608 C C . LYS A 1 82 ? -6.506 -18.454 39.230 1.00 53.22 82 LYS A C 1
ATOM 610 O O . LYS A 1 82 ? -7.107 -18.723 40.274 1.00 53.22 82 LYS A O 1
ATOM 615 N N . ASP A 1 83 ? -5.326 -17.840 39.230 1.00 52.69 83 ASP A N 1
ATOM 616 C CA . ASP A 1 83 ? -4.626 -17.461 40.461 1.00 52.69 83 ASP A CA 1
ATOM 617 C C . ASP A 1 83 ? -5.157 -16.152 41.058 1.00 52.69 83 ASP A C 1
ATOM 619 O O . ASP A 1 83 ? -5.271 -16.031 42.278 1.00 52.69 83 ASP A O 1
ATOM 623 N N . SER A 1 84 ? -5.610 -15.198 40.242 1.00 50.41 84 SER A N 1
ATOM 624 C CA . SER A 1 84 ? -6.269 -13.978 40.731 1.00 50.41 84 SER A CA 1
ATOM 625 C C . SER A 1 84 ? -7.658 -14.248 41.327 1.00 50.41 84 SER A C 1
ATOM 627 O O . SER A 1 84 ? -8.062 -13.539 42.254 1.00 50.41 84 SER A O 1
ATOM 629 N N . ALA A 1 85 ? -8.344 -15.325 40.922 1.00 51.66 85 ALA A N 1
ATOM 630 C CA . ALA A 1 85 ? -9.528 -15.834 41.621 1.00 51.66 85 ALA A CA 1
ATOM 631 C C . ALA A 1 85 ? -9.207 -16.365 43.038 1.00 51.66 85 ALA A C 1
ATOM 633 O O . ALA A 1 85 ? -10.026 -16.227 43.949 1.00 51.66 85 ALA A O 1
ATOM 634 N N . LYS A 1 86 ? -7.997 -16.900 43.269 1.00 50.38 86 LYS A N 1
ATOM 635 C CA . LYS A 1 86 ? -7.515 -17.293 44.609 1.00 50.38 86 LYS A CA 1
ATOM 636 C C . LYS A 1 86 ? -6.969 -16.107 45.417 1.00 50.38 86 LYS A C 1
ATOM 638 O O . LYS A 1 86 ? -7.185 -16.047 46.628 1.00 50.38 86 LYS A O 1
ATOM 643 N N . ILE A 1 87 ? -6.318 -15.135 44.773 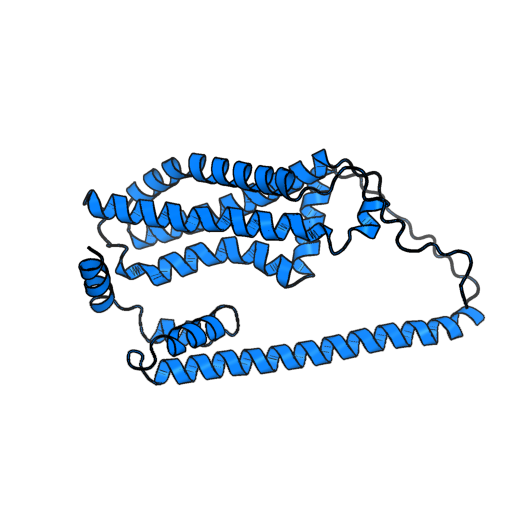1.00 47.88 87 ILE A N 1
ATOM 644 C CA . ILE A 1 87 ? -5.699 -13.966 45.431 1.00 47.88 87 ILE A CA 1
ATOM 645 C C . ILE A 1 87 ? -6.743 -12.908 45.846 1.00 47.88 87 ILE A C 1
ATOM 647 O O . ILE A 1 87 ? -6.550 -12.217 46.851 1.00 47.88 87 ILE A O 1
ATOM 651 N N . LYS A 1 88 ? -7.906 -12.832 45.179 1.00 45.22 88 LYS A N 1
ATOM 652 C CA . LYS A 1 88 ? -9.011 -11.926 45.564 1.00 45.22 88 LYS A CA 1
ATOM 653 C C . LYS A 1 88 ? -9.610 -12.189 46.954 1.00 45.22 88 LYS A C 1
ATOM 655 O O . LYS A 1 88 ? -10.296 -11.316 47.474 1.00 45.22 88 LYS A O 1
ATOM 660 N N . LYS A 1 89 ? -9.317 -13.323 47.606 1.00 47.34 89 LYS A N 1
ATOM 661 C CA . LYS A 1 89 ? -9.693 -13.555 49.016 1.00 47.34 89 LYS A CA 1
ATOM 662 C C . LYS A 1 89 ? -8.728 -12.936 50.041 1.00 47.34 89 LYS A C 1
ATOM 664 O O . LYS A 1 89 ? -9.061 -12.938 51.222 1.00 47.34 89 LYS A O 1
ATOM 669 N N . LYS A 1 90 ? -7.563 -12.403 49.640 1.00 44.09 90 LYS A N 1
ATOM 670 C CA . LYS A 1 90 ? -6.545 -11.889 50.586 1.00 44.09 90 LYS A CA 1
ATOM 671 C C . LYS A 1 90 ? -6.080 -10.445 50.382 1.00 44.09 90 LYS A C 1
ATOM 673 O O . LYS A 1 90 ? -5.397 -9.932 51.261 1.00 44.09 90 LYS A O 1
ATOM 678 N N . SER A 1 91 ? -6.451 -9.753 49.308 1.00 38.94 91 SER A N 1
ATOM 679 C CA . SER A 1 91 ? -6.035 -8.354 49.125 1.00 38.94 91 SER A CA 1
ATOM 680 C C . SER A 1 91 ? -7.126 -7.385 49.584 1.00 38.94 91 SER A C 1
ATOM 682 O O . SER A 1 91 ? -7.967 -6.942 48.804 1.00 38.94 91 SER A O 1
ATOM 684 N N . LYS A 1 92 ? -7.123 -7.068 50.883 1.00 49.81 92 LYS A N 1
ATOM 685 C CA . LYS A 1 92 ? -7.698 -5.812 51.371 1.00 49.81 92 LYS A CA 1
ATOM 686 C C . LYS A 1 92 ? -6.701 -4.688 51.076 1.00 49.81 92 LYS A C 1
ATOM 688 O O . LYS A 1 92 ? -5.530 -4.788 51.427 1.00 49.81 92 LYS A O 1
ATOM 693 N N . THR A 1 93 ? -7.232 -3.627 50.468 1.00 50.41 93 THR A N 1
ATOM 694 C CA . THR A 1 93 ? -6.802 -2.225 50.611 1.00 50.41 93 THR A CA 1
ATOM 695 C C . THR A 1 93 ? -5.349 -1.888 50.286 1.00 50.41 93 THR A C 1
ATOM 697 O O . THR A 1 93 ? -4.535 -1.804 51.194 1.00 50.41 93 THR A O 1
ATOM 700 N N . ILE A 1 94 ? -5.082 -1.516 49.029 1.00 46.56 94 ILE A N 1
ATOM 701 C CA . ILE A 1 94 ? -4.245 -0.343 48.714 1.00 46.56 94 ILE A CA 1
ATOM 702 C C . ILE A 1 94 ? -4.835 0.333 47.467 1.00 46.56 94 ILE A C 1
ATOM 704 O O . ILE A 1 94 ? -4.452 0.046 46.335 1.00 46.56 94 ILE A O 1
ATOM 708 N N . THR A 1 95 ? -5.796 1.234 47.659 1.00 48.97 95 THR A N 1
ATOM 709 C CA . THR A 1 95 ? -6.194 2.193 46.623 1.00 48.97 95 THR A CA 1
ATOM 710 C C . THR A 1 95 ? -5.138 3.291 46.576 1.00 48.97 95 THR A C 1
ATOM 712 O O . THR A 1 95 ? -5.265 4.310 47.250 1.00 48.97 95 THR A O 1
ATOM 715 N N . LYS A 1 96 ? -4.064 3.080 45.806 1.00 49.66 96 LYS A N 1
ATOM 716 C CA . LYS A 1 96 ? -3.255 4.212 45.343 1.00 49.66 96 LYS A CA 1
ATOM 717 C C . LYS A 1 96 ? -4.158 5.042 44.438 1.00 49.66 96 LYS A C 1
ATOM 719 O O . LYS A 1 96 ? -4.644 4.533 43.430 1.00 49.66 96 LYS A O 1
ATOM 724 N N . THR A 1 97 ? -4.416 6.286 44.820 1.00 52.97 97 THR A N 1
ATOM 725 C CA . THR A 1 97 ? -5.039 7.278 43.948 1.00 52.97 97 THR A CA 1
ATOM 726 C C . THR A 1 97 ? -4.094 7.494 42.776 1.00 52.97 97 THR A C 1
ATOM 728 O O . THR A 1 97 ? -3.057 8.138 42.905 1.00 52.97 97 THR A O 1
ATOM 731 N N . ILE A 1 98 ? -4.399 6.851 41.651 1.00 62.94 98 ILE A N 1
ATOM 732 C CA . ILE A 1 98 ? -3.712 7.103 40.392 1.00 62.94 98 ILE A CA 1
ATOM 733 C C . ILE A 1 98 ? -4.150 8.507 39.986 1.00 62.94 98 ILE A C 1
ATOM 735 O O . ILE A 1 98 ? -5.318 8.719 39.666 1.00 62.94 98 ILE A O 1
ATOM 739 N N . GLU A 1 99 ? -3.240 9.472 40.060 1.00 61.38 99 GLU A N 1
ATOM 740 C CA . GLU A 1 99 ? -3.458 10.789 39.473 1.00 61.38 99 GLU A CA 1
ATOM 741 C C . GLU A 1 99 ? -3.512 10.611 37.954 1.00 61.38 99 GLU A C 1
ATOM 743 O O . GLU A 1 99 ? -2.506 10.364 37.288 1.00 61.38 99 GLU A O 1
ATOM 748 N N . ILE A 1 100 ? -4.727 10.634 37.408 1.00 60.00 100 ILE A N 1
ATOM 749 C CA . ILE A 1 100 ? -4.962 10.538 35.971 1.00 60.00 100 ILE A CA 1
ATOM 750 C C . ILE A 1 100 ? -4.903 11.960 35.417 1.00 60.00 100 ILE A C 1
ATOM 752 O O . ILE A 1 100 ? -5.854 12.729 35.544 1.00 60.00 100 ILE A O 1
ATOM 756 N N . GLU A 1 101 ? -3.782 12.315 34.794 1.00 71.75 101 GLU A N 1
ATOM 757 C CA . GLU A 1 101 ? -3.653 13.572 34.058 1.00 71.75 101 GLU A CA 1
ATOM 758 C C . GLU A 1 101 ? -4.465 13.474 32.751 1.00 71.75 101 GLU A C 1
ATOM 760 O O . GLU A 1 101 ? -4.066 12.819 31.783 1.00 71.75 101 GLU A O 1
ATOM 765 N N . ILE A 1 102 ? -5.645 14.098 32.718 1.00 69.50 102 ILE A N 1
ATOM 766 C CA . ILE A 1 102 ? -6.508 14.109 31.531 1.00 69.50 102 ILE A CA 1
ATOM 767 C C . ILE A 1 102 ? -6.016 15.200 30.577 1.00 69.50 102 ILE A C 1
ATOM 769 O O . ILE A 1 102 ? -6.291 16.383 30.765 1.00 69.50 102 ILE A O 1
ATOM 773 N N . LYS A 1 103 ? -5.309 14.801 29.514 1.00 76.31 103 LYS A N 1
ATOM 774 C CA . LYS A 1 103 ? -4.947 15.700 28.406 1.00 76.31 103 LYS A CA 1
ATOM 775 C C . LYS A 1 103 ? -6.040 15.682 27.347 1.00 76.31 103 LYS A C 1
ATOM 777 O O . LYS A 1 103 ? -6.304 14.645 26.739 1.00 76.31 103 LYS A O 1
ATOM 782 N N . THR A 1 104 ? -6.654 16.832 27.096 1.00 75.25 104 THR A N 1
ATOM 783 C CA . THR A 1 104 ? -7.608 16.996 25.998 1.00 75.25 104 THR A CA 1
ATOM 784 C C . THR A 1 104 ? -6.850 17.094 24.671 1.00 75.25 104 THR A C 1
ATOM 786 O O . THR A 1 104 ? -5.912 17.871 24.509 1.00 75.25 104 THR A O 1
ATOM 789 N N . ILE A 1 105 ? -7.218 16.251 23.706 1.00 80.56 105 ILE A N 1
ATOM 790 C CA . ILE A 1 105 ? -6.645 16.224 22.352 1.00 80.56 105 ILE A CA 1
ATOM 791 C C . ILE A 1 105 ? -7.808 16.306 21.363 1.00 80.56 105 ILE A C 1
ATOM 793 O O . ILE A 1 105 ? -8.896 15.805 21.646 1.00 80.56 105 ILE A O 1
ATOM 797 N N . SER A 1 106 ? -7.592 16.917 20.194 1.00 85.19 106 SER A N 1
ATOM 798 C CA . SER A 1 106 ? -8.620 16.958 19.155 1.00 85.19 106 SER A CA 1
ATOM 799 C C . SER A 1 106 ? -9.047 15.537 18.726 1.00 85.19 106 SER A C 1
ATOM 801 O O . SER A 1 106 ? -8.184 14.668 18.542 1.00 85.19 106 SER A O 1
ATOM 803 N N . PRO A 1 107 ? -10.357 15.281 18.520 1.00 82.31 107 PRO A N 1
ATOM 804 C CA . PRO A 1 107 ? -10.870 13.946 18.198 1.00 82.31 107 PRO A CA 1
ATOM 805 C C . PRO A 1 107 ? -10.190 13.314 16.980 1.00 82.31 107 PRO A C 1
ATOM 807 O O . PRO A 1 107 ? -9.738 12.175 17.038 1.00 82.31 107 PRO A O 1
ATOM 810 N N . VAL A 1 108 ? -10.015 14.086 15.903 1.00 84.44 108 VAL A N 1
ATOM 811 C CA . VAL A 1 108 ? -9.374 13.636 14.654 1.00 84.44 108 VAL A CA 1
ATOM 812 C C . VAL A 1 108 ? -7.940 13.150 14.894 1.00 84.44 108 VAL A C 1
ATOM 814 O O . VAL A 1 108 ? -7.565 12.073 14.433 1.00 84.44 108 VAL A O 1
ATOM 817 N N . LYS A 1 109 ? -7.139 13.903 15.660 1.00 87.50 109 LYS A N 1
ATOM 818 C CA . LYS A 1 109 ? -5.755 13.524 15.985 1.00 87.50 109 LYS A CA 1
ATOM 819 C C . LYS A 1 109 ? -5.708 12.287 16.883 1.00 87.50 109 LYS A C 1
ATOM 821 O O . LYS A 1 109 ? -4.813 11.458 16.731 1.00 87.50 109 LYS A O 1
ATOM 826 N N . SER A 1 110 ? -6.675 12.157 17.792 1.00 85.94 110 SER A N 1
ATOM 827 C CA . SER A 1 110 ? -6.826 10.969 18.633 1.00 85.94 110 SER A CA 1
ATOM 828 C C . SER A 1 110 ? -7.111 9.720 17.794 1.00 85.94 110 SER A C 1
ATOM 830 O O . SER A 1 110 ? -6.422 8.717 17.964 1.00 85.94 110 SER A O 1
ATOM 832 N N . TYR A 1 111 ? -8.030 9.799 16.823 1.00 85.75 111 TYR A N 1
ATOM 833 C CA . TYR A 1 111 ? -8.323 8.684 15.913 1.00 85.75 111 TYR A CA 1
ATOM 834 C C . TYR A 1 111 ? -7.115 8.287 15.066 1.00 85.75 111 TYR A C 1
ATOM 836 O O . TYR A 1 111 ? -6.783 7.109 15.014 1.00 85.75 111 TYR A O 1
ATOM 844 N N . ILE A 1 112 ? -6.394 9.254 14.490 1.00 87.75 112 ILE A N 1
ATOM 845 C CA . ILE A 1 112 ? -5.170 8.975 13.720 1.00 87.75 112 ILE A CA 1
ATOM 846 C C . ILE A 1 112 ? -4.136 8.244 14.586 1.00 87.75 112 ILE A C 1
ATOM 848 O O . ILE A 1 112 ? -3.579 7.225 14.180 1.00 87.75 112 ILE A O 1
ATOM 852 N N . ARG A 1 113 ? -3.887 8.743 15.804 1.00 88.62 113 ARG A N 1
ATOM 853 C CA . ARG A 1 113 ? -2.929 8.125 16.731 1.00 88.62 113 ARG A CA 1
ATOM 854 C C . ARG A 1 113 ? -3.375 6.725 17.143 1.00 88.62 113 ARG A C 1
ATOM 856 O O . ARG A 1 113 ? -2.547 5.819 17.196 1.00 88.62 113 ARG A O 1
ATOM 863 N N . LYS A 1 114 ? -4.661 6.558 17.449 1.00 87.00 114 LYS A N 1
ATOM 864 C CA . LYS A 1 114 ? -5.258 5.270 17.800 1.00 87.00 114 LYS A CA 1
ATOM 865 C C . LYS A 1 114 ? -5.066 4.268 16.664 1.00 87.00 114 LYS A C 1
ATOM 867 O O . LYS A 1 114 ? -4.572 3.180 16.931 1.00 87.00 114 LYS A O 1
ATOM 872 N N . ASP A 1 115 ? -5.407 4.632 15.432 1.00 86.25 115 ASP A N 1
ATOM 873 C CA . ASP A 1 115 ? -5.347 3.720 14.287 1.00 86.25 115 ASP A CA 1
ATOM 874 C C . ASP A 1 115 ? -3.899 3.336 13.952 1.00 86.25 115 ASP A C 1
ATOM 876 O O . ASP A 1 115 ? -3.625 2.161 13.721 1.00 86.25 115 ASP A O 1
ATOM 880 N N . LEU A 1 116 ? -2.945 4.270 14.050 1.00 88.50 116 LEU A N 1
ATOM 881 C CA . LEU A 1 116 ? -1.515 3.966 13.912 1.00 88.50 116 LEU A CA 1
ATOM 882 C C . LEU A 1 116 ? -1.016 2.993 14.991 1.00 88.50 116 LEU A C 1
ATOM 884 O O . LEU A 1 116 ? -0.353 2.011 14.671 1.00 88.50 116 LEU A O 1
ATOM 888 N N . ILE A 1 117 ? -1.345 3.232 16.266 1.00 88.00 117 ILE A N 1
ATOM 889 C CA . ILE A 1 117 ? -0.935 2.347 17.373 1.00 88.00 117 ILE A CA 1
ATOM 890 C C . ILE A 1 117 ? -1.632 0.986 17.280 1.00 88.00 117 ILE A C 1
ATOM 892 O O . ILE A 1 117 ? -1.037 -0.040 17.592 1.00 88.00 117 ILE A O 1
ATOM 896 N N . SER A 1 118 ? -2.900 0.956 16.877 1.00 84.00 118 SER A N 1
ATOM 897 C CA . SER A 1 118 ? -3.633 -0.295 16.685 1.00 84.00 118 SER A CA 1
ATOM 898 C C . SER A 1 118 ? -3.030 -1.095 15.537 1.00 84.00 118 SER A C 1
ATOM 900 O O . SER A 1 118 ? -2.833 -2.301 15.659 1.00 84.00 118 SER A O 1
ATOM 902 N N . SER A 1 119 ? -2.659 -0.416 14.452 1.00 86.19 119 SER A N 1
ATOM 903 C CA . SER A 1 119 ? -2.050 -1.055 13.297 1.00 86.19 119 SER A CA 1
ATOM 904 C C . SER A 1 119 ? -0.655 -1.607 13.572 1.00 86.19 119 SER A C 1
ATOM 906 O O . SER A 1 119 ? -0.253 -2.521 12.869 1.00 86.19 119 SER A O 1
ATOM 908 N N . THR A 1 120 ? 0.094 -1.102 14.557 1.00 85.94 120 THR A N 1
ATOM 909 C CA . THR A 1 120 ? 1.390 -1.701 14.930 1.00 85.94 120 THR A CA 1
ATOM 910 C C . THR A 1 120 ? 1.253 -2.926 15.829 1.00 85.94 120 THR A C 1
ATOM 912 O O . THR A 1 120 ? 2.223 -3.658 16.011 1.00 85.94 120 THR A O 1
ATOM 915 N N . ARG A 1 121 ? 0.065 -3.163 16.396 1.00 83.19 121 ARG A N 1
ATOM 916 C CA . ARG A 1 121 ? -0.210 -4.305 17.279 1.00 83.19 121 ARG A CA 1
ATOM 917 C C . ARG A 1 121 ? -0.704 -5.538 16.534 1.00 83.19 121 ARG A C 1
ATOM 919 O O . ARG A 1 121 ? -0.490 -6.644 17.018 1.00 83.19 121 ARG A O 1
ATOM 926 N N . ASP A 1 122 ? -1.357 -5.347 15.393 1.00 82.12 122 ASP A N 1
ATOM 927 C CA . ASP A 1 122 ? -1.857 -6.424 14.545 1.00 82.12 122 ASP A CA 1
ATOM 928 C C . ASP A 1 122 ? -1.068 -6.490 13.234 1.00 82.12 122 ASP A C 1
ATOM 930 O O . ASP A 1 122 ? -0.963 -5.511 12.497 1.00 82.12 122 ASP A O 1
ATOM 934 N N . TYR A 1 123 ? -0.530 -7.671 12.937 1.00 81.44 123 TYR A N 1
ATOM 935 C CA . TYR A 1 123 ? 0.277 -7.923 11.751 1.00 81.44 123 TYR A CA 1
ATOM 936 C C . TYR A 1 123 ? -0.499 -7.704 10.446 1.00 81.44 123 TYR A C 1
ATOM 938 O O . TYR A 1 123 ? 0.044 -7.133 9.499 1.00 81.44 123 TYR A O 1
ATOM 946 N N . GLN A 1 124 ? -1.770 -8.112 10.394 1.00 84.56 124 GLN A N 1
ATOM 947 C CA . GLN A 1 124 ? -2.597 -7.935 9.198 1.00 84.56 124 GLN A CA 1
ATOM 948 C C . GLN A 1 124 ? -2.819 -6.445 8.918 1.00 84.56 124 GLN A C 1
ATOM 950 O O . GLN A 1 124 ? -2.618 -5.971 7.799 1.00 84.56 124 GLN A O 1
ATOM 955 N N . SER A 1 125 ? -3.170 -5.691 9.956 1.00 85.88 125 SER A N 1
ATOM 956 C CA . SER A 1 125 ? -3.321 -4.239 9.877 1.00 85.88 125 SER A CA 1
ATOM 957 C C . SER A 1 125 ? -2.017 -3.535 9.500 1.00 85.88 125 SER A C 1
ATOM 959 O O . SER A 1 125 ? -2.020 -2.651 8.643 1.00 85.88 125 SER A O 1
ATOM 961 N N . LEU A 1 126 ? -0.888 -3.968 10.073 1.00 88.81 126 LEU A N 1
ATOM 962 C CA . LEU A 1 126 ? 0.440 -3.462 9.728 1.00 88.81 126 LEU A CA 1
ATOM 963 C C . LEU A 1 126 ? 0.738 -3.638 8.237 1.00 88.81 126 LEU A C 1
ATOM 965 O O . LEU A 1 126 ? 1.214 -2.696 7.603 1.00 88.81 126 LEU A O 1
ATOM 969 N N . ILE A 1 127 ? 0.422 -4.803 7.660 1.00 89.69 127 ILE A N 1
ATOM 970 C CA . ILE A 1 127 ? 0.586 -5.045 6.221 1.00 89.69 127 ILE A CA 1
ATOM 971 C C . ILE A 1 127 ? -0.233 -4.045 5.406 1.00 89.69 127 ILE A C 1
ATOM 973 O O . ILE A 1 127 ? 0.277 -3.530 4.416 1.00 89.69 127 ILE A O 1
ATOM 977 N N . PHE A 1 128 ? -1.458 -3.709 5.808 1.00 90.38 128 PHE A N 1
ATOM 978 C CA . PHE A 1 128 ? -2.274 -2.752 5.056 1.00 90.38 128 PHE A CA 1
ATOM 979 C C . PHE A 1 128 ? -1.730 -1.317 5.062 1.00 90.38 128 PHE A C 1
ATOM 981 O O . PHE A 1 128 ? -2.042 -0.560 4.145 1.00 90.38 128 PHE A O 1
ATOM 988 N N . ILE A 1 129 ? -0.900 -0.943 6.042 1.00 90.88 129 ILE A N 1
ATOM 989 C CA . ILE A 1 129 ? -0.172 0.338 6.043 1.00 90.88 129 ILE A CA 1
ATOM 990 C C . ILE A 1 129 ? 1.163 0.223 5.296 1.00 90.88 129 ILE A C 1
ATOM 992 O O . ILE A 1 129 ? 1.540 1.132 4.556 1.00 90.88 129 ILE A O 1
ATOM 996 N N . LEU A 1 130 ? 1.881 -0.889 5.471 1.00 91.38 130 LEU A N 1
ATOM 997 C CA . LEU A 1 130 ? 3.219 -1.094 4.917 1.00 91.38 130 LEU A CA 1
ATOM 998 C C . LEU A 1 130 ? 3.193 -1.406 3.412 1.00 91.38 130 LEU A C 1
ATOM 1000 O O . LEU A 1 130 ? 4.016 -0.894 2.655 1.00 91.38 130 LEU A O 1
ATOM 1004 N N . LEU A 1 131 ? 2.251 -2.236 2.960 1.00 91.75 131 LEU A N 1
ATOM 1005 C CA . LEU A 1 131 ? 2.164 -2.702 1.577 1.00 91.75 131 LEU A CA 1
ATOM 1006 C C . LEU A 1 131 ? 1.957 -1.552 0.581 1.00 91.75 131 LEU A C 1
ATOM 1008 O O . LEU A 1 131 ? 2.672 -1.538 -0.415 1.00 91.75 131 LEU A O 1
ATOM 1012 N N . PRO A 1 132 ? 1.097 -0.546 0.829 1.00 92.81 132 PRO A N 1
ATOM 1013 C CA . PRO A 1 132 ? 1.024 0.641 -0.019 1.00 92.81 132 PRO A CA 1
ATOM 1014 C C . PRO A 1 132 ? 2.354 1.374 -0.200 1.00 92.81 132 PRO A C 1
ATOM 1016 O O . PRO A 1 132 ? 2.551 1.995 -1.238 1.00 92.81 132 PRO A O 1
ATOM 1019 N N . LEU A 1 133 ? 3.267 1.317 0.775 1.00 93.12 133 LEU A N 1
ATOM 1020 C CA . LEU A 1 133 ? 4.587 1.950 0.687 1.00 93.12 133 LEU A CA 1
ATOM 1021 C C . LEU A 1 133 ? 5.583 1.078 -0.087 1.00 93.12 133 LEU A C 1
ATOM 1023 O O . LEU A 1 133 ? 6.349 1.589 -0.897 1.00 93.12 133 LEU A O 1
ATOM 1027 N N . LEU A 1 134 ? 5.566 -0.236 0.147 1.00 91.19 134 LEU A N 1
ATOM 1028 C CA . LEU A 1 134 ? 6.511 -1.172 -0.469 1.00 91.19 134 LEU A CA 1
ATOM 1029 C C . LEU A 1 134 ? 6.121 -1.571 -1.894 1.00 91.19 134 LEU A C 1
ATOM 1031 O O . LEU A 1 134 ? 6.991 -1.767 -2.737 1.00 91.19 134 LEU A O 1
ATOM 1035 N N . TYR A 1 135 ? 4.826 -1.695 -2.176 1.00 89.69 135 TYR A N 1
ATOM 1036 C CA . TYR A 1 135 ? 4.326 -2.221 -3.442 1.00 89.69 135 TYR A CA 1
ATOM 1037 C C . TYR A 1 135 ? 4.809 -1.428 -4.667 1.00 89.69 135 TYR A C 1
ATOM 1039 O O . TYR A 1 135 ? 5.316 -2.061 -5.593 1.00 89.69 135 TYR A O 1
ATOM 1047 N N . PRO A 1 136 ? 4.757 -0.080 -4.695 1.00 88.50 136 PRO A N 1
ATOM 1048 C CA . PRO A 1 136 ? 5.272 0.675 -5.837 1.00 88.50 136 PRO A CA 1
ATOM 1049 C C . PRO A 1 136 ? 6.770 0.464 -6.063 1.00 88.50 136 PRO A C 1
ATOM 1051 O O . PRO A 1 136 ? 7.206 0.409 -7.208 1.00 88.50 136 PRO A O 1
ATOM 1054 N N . ILE A 1 137 ? 7.552 0.300 -4.989 1.00 87.94 137 ILE A N 1
ATOM 1055 C CA . ILE A 1 137 ? 8.993 0.025 -5.075 1.00 87.94 137 ILE A CA 1
ATOM 1056 C C . ILE A 1 137 ? 9.221 -1.330 -5.742 1.00 87.94 137 ILE A C 1
ATOM 1058 O O . ILE A 1 137 ? 9.975 -1.422 -6.707 1.00 87.94 137 ILE A O 1
ATOM 1062 N N . ILE A 1 138 ? 8.543 -2.368 -5.242 1.00 87.38 138 ILE A N 1
ATOM 1063 C CA . ILE A 1 138 ? 8.640 -3.731 -5.775 1.00 87.38 138 ILE A CA 1
ATOM 1064 C C . ILE A 1 138 ? 8.266 -3.723 -7.256 1.00 87.38 138 ILE A C 1
ATOM 1066 O O . ILE A 1 138 ? 9.022 -4.227 -8.078 1.00 87.38 138 ILE A O 1
ATOM 1070 N N . LEU A 1 139 ? 7.145 -3.087 -7.601 1.00 86.19 139 LEU A N 1
ATOM 1071 C CA . LEU A 1 139 ? 6.653 -3.029 -8.971 1.00 86.19 139 LEU A CA 1
ATOM 1072 C C . LEU A 1 139 ? 7.635 -2.318 -9.908 1.00 86.19 139 LEU A C 1
ATOM 1074 O O . LEU A 1 139 ? 7.902 -2.832 -10.992 1.00 86.19 139 LEU A O 1
ATOM 1078 N N . ILE A 1 140 ? 8.212 -1.182 -9.499 1.00 85.06 140 ILE A N 1
ATOM 1079 C CA . ILE A 1 140 ? 9.203 -0.477 -10.324 1.00 85.06 140 ILE A CA 1
ATOM 1080 C C . ILE A 1 140 ? 10.467 -1.321 -10.515 1.00 85.06 140 ILE A C 1
ATOM 1082 O O . ILE A 1 140 ? 10.961 -1.408 -11.636 1.00 85.06 140 ILE A O 1
ATOM 1086 N N . ILE A 1 141 ? 10.976 -1.962 -9.458 1.00 83.31 141 ILE A N 1
ATOM 1087 C CA . ILE A 1 141 ? 12.166 -2.822 -9.553 1.00 83.31 141 ILE A CA 1
ATOM 1088 C C . ILE A 1 141 ? 11.888 -4.014 -10.479 1.00 83.31 141 ILE A C 1
ATOM 1090 O O . ILE A 1 141 ? 12.686 -4.306 -11.366 1.00 83.31 141 ILE A O 1
ATOM 1094 N N . SER A 1 142 ? 10.735 -4.672 -10.335 1.00 81.00 142 SER A N 1
ATOM 1095 C CA . SER A 1 142 ? 10.347 -5.796 -11.195 1.00 81.00 142 SER A CA 1
ATOM 1096 C C . SER A 1 142 ? 10.140 -5.387 -12.656 1.00 81.00 142 SER A C 1
ATOM 1098 O O . SER A 1 142 ? 10.400 -6.182 -13.555 1.00 81.00 142 SER A O 1
ATOM 1100 N N . MET A 1 143 ? 9.692 -4.154 -12.907 1.00 76.50 143 MET A N 1
ATOM 1101 C CA . MET A 1 143 ? 9.468 -3.613 -14.253 1.00 76.50 143 MET A CA 1
ATOM 1102 C C . MET A 1 143 ? 10.639 -2.780 -14.785 1.00 76.50 143 MET A C 1
ATOM 1104 O O . MET A 1 143 ? 10.500 -2.138 -15.826 1.00 76.50 143 MET A O 1
ATOM 1108 N N . GLN A 1 144 ? 11.802 -2.807 -14.129 1.00 76.44 144 GLN A N 1
ATOM 1109 C CA . GLN A 1 144 ? 12.962 -2.002 -14.516 1.00 76.44 144 GLN A CA 1
ATOM 1110 C C . GLN A 1 144 ? 13.380 -2.227 -15.979 1.00 76.44 144 GLN A C 1
ATOM 1112 O O . GLN A 1 144 ? 13.770 -1.274 -16.645 1.00 76.44 144 GLN A O 1
ATOM 1117 N N . ALA A 1 145 ? 13.229 -3.447 -16.507 1.00 68.12 145 ALA A N 1
ATOM 1118 C CA . ALA A 1 145 ? 13.530 -3.774 -17.905 1.00 68.12 145 ALA A CA 1
ATOM 1119 C C . ALA A 1 145 ? 12.667 -2.998 -18.923 1.00 68.12 145 ALA A C 1
ATOM 1121 O O . ALA A 1 145 ? 13.105 -2.733 -20.040 1.00 68.12 145 ALA A O 1
ATOM 1122 N N . LEU A 1 146 ? 11.439 -2.629 -18.544 1.00 66.94 146 LEU A N 1
ATOM 1123 C CA . LEU A 1 146 ? 10.499 -1.876 -19.385 1.00 66.94 146 LEU A CA 1
ATOM 1124 C C . LEU A 1 146 ? 10.705 -0.370 -19.294 1.00 66.94 146 LEU A C 1
ATOM 1126 O O . LEU A 1 146 ? 10.286 0.376 -20.179 1.00 66.94 146 LEU A O 1
ATOM 1130 N N . ILE A 1 147 ? 11.330 0.074 -18.210 1.00 72.25 147 ILE A N 1
ATOM 1131 C CA . ILE A 1 147 ? 11.612 1.474 -17.953 1.00 72.25 147 ILE A CA 1
ATOM 1132 C C . ILE A 1 147 ? 12.914 1.798 -18.685 1.00 72.25 147 ILE A C 1
ATOM 1134 O O . ILE A 1 147 ? 14.015 1.621 -18.166 1.00 72.25 147 ILE A O 1
ATOM 1138 N N . THR A 1 148 ? 12.787 2.231 -19.940 1.00 66.62 148 THR A N 1
ATOM 1139 C CA . THR A 1 148 ? 13.936 2.660 -20.740 1.00 66.62 148 THR A CA 1
ATOM 1140 C C . THR A 1 148 ? 14.617 3.853 -20.071 1.00 66.62 148 THR A C 1
ATOM 1142 O O . THR A 1 148 ? 13.946 4.776 -19.608 1.00 66.62 148 THR A O 1
ATOM 1145 N N . ARG A 1 149 ? 15.959 3.859 -20.039 1.00 65.75 149 ARG A N 1
ATOM 1146 C CA . ARG A 1 149 ? 16.736 4.998 -19.511 1.00 65.75 149 ARG A CA 1
ATOM 1147 C C . ARG A 1 149 ? 16.436 6.302 -20.247 1.00 65.75 149 ARG A C 1
ATOM 1149 O O . ARG A 1 149 ? 16.535 7.361 -19.649 1.00 65.75 149 ARG A O 1
ATOM 1156 N N . GLU A 1 150 ? 16.030 6.231 -21.512 1.00 68.75 150 GLU A N 1
ATOM 1157 C CA . GLU A 1 150 ? 15.588 7.400 -22.265 1.00 68.75 150 GLU A CA 1
ATOM 1158 C C . GLU A 1 150 ? 14.061 7.426 -22.382 1.00 68.75 150 GLU A C 1
ATOM 1160 O O . GLU A 1 150 ? 13.436 6.538 -22.969 1.00 68.75 150 GLU A O 1
ATOM 1165 N N . VAL A 1 151 ? 13.458 8.474 -21.818 1.00 75.38 151 VAL A N 1
ATOM 1166 C CA . VAL A 1 151 ? 12.026 8.791 -21.934 1.00 75.38 151 VAL A CA 1
ATOM 1167 C C . VAL A 1 15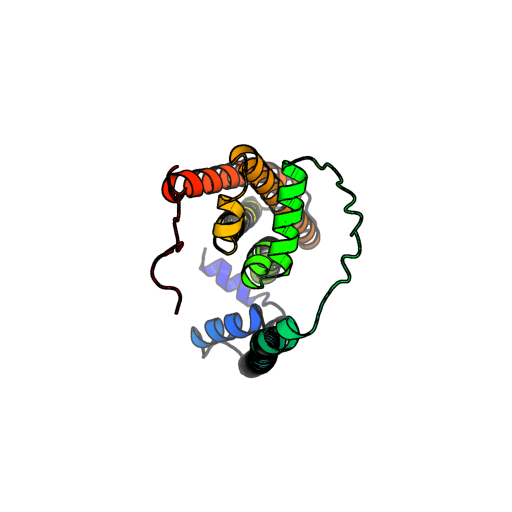1 ? 11.863 9.885 -22.994 1.00 75.38 151 VAL A C 1
ATOM 1169 O O . VAL A 1 151 ? 11.473 11.009 -22.693 1.00 75.38 151 VAL A O 1
ATOM 1172 N N . SER A 1 152 ? 12.257 9.584 -24.231 1.00 77.56 152 SER A N 1
ATOM 1173 C CA . SER A 1 152 ? 12.237 10.537 -25.355 1.00 77.56 152 SER A CA 1
ATOM 1174 C C . SER A 1 152 ? 11.088 10.278 -26.332 1.00 77.56 152 SER A C 1
ATOM 1176 O O . SER A 1 152 ? 10.551 11.213 -26.922 1.00 77.56 152 SER A O 1
ATOM 1178 N N . SER A 1 153 ? 10.666 9.019 -26.482 1.00 86.12 153 SER A N 1
ATOM 1179 C CA . SER A 1 153 ? 9.577 8.650 -27.388 1.00 86.12 153 SER A CA 1
ATOM 1180 C C . SER A 1 153 ? 8.199 8.784 -26.728 1.00 86.12 153 SER A C 1
ATOM 1182 O O . SER A 1 153 ? 8.022 8.475 -25.546 1.00 86.12 153 SER A O 1
ATOM 1184 N N . THR A 1 154 ? 7.184 9.167 -27.510 1.00 86.88 154 THR A N 1
ATOM 1185 C CA . THR A 1 154 ? 5.780 9.201 -27.059 1.00 86.88 154 THR A CA 1
ATOM 1186 C C . THR A 1 154 ? 5.322 7.840 -26.532 1.00 86.88 154 THR A C 1
ATOM 1188 O O . THR A 1 154 ? 4.607 7.768 -25.536 1.00 86.88 154 THR A O 1
ATOM 1191 N N . PHE A 1 155 ? 5.778 6.750 -27.155 1.00 84.88 155 PHE A N 1
ATOM 1192 C CA . PHE A 1 155 ? 5.444 5.392 -26.736 1.00 84.88 155 PHE A CA 1
ATOM 1193 C C . PHE A 1 155 ? 6.018 5.054 -25.350 1.00 84.88 155 PHE A C 1
ATOM 1195 O O . PHE A 1 155 ? 5.292 4.548 -24.494 1.00 84.88 155 PHE A O 1
ATOM 1202 N N . SER A 1 156 ? 7.280 5.407 -25.084 1.00 83.62 156 SER A N 1
ATOM 1203 C CA . SER A 1 156 ? 7.911 5.230 -23.767 1.00 83.62 156 SER A CA 1
ATOM 1204 C C . SER A 1 156 ? 7.206 6.053 -22.684 1.00 83.62 156 SER A C 1
ATOM 1206 O O . SER A 1 156 ? 6.977 5.553 -21.584 1.00 83.62 156 SER A O 1
ATOM 1208 N N . ILE A 1 157 ? 6.803 7.289 -23.003 1.00 88.00 157 ILE A N 1
ATOM 1209 C CA . ILE A 1 157 ? 6.030 8.162 -22.103 1.00 88.00 157 ILE A CA 1
ATOM 1210 C C . ILE A 1 157 ? 4.685 7.516 -21.743 1.00 88.00 157 ILE A C 1
ATOM 1212 O O . ILE A 1 157 ? 4.308 7.493 -20.572 1.00 88.00 157 ILE A O 1
ATOM 1216 N N . MET A 1 158 ? 3.980 6.950 -22.728 1.00 88.00 158 MET A N 1
ATOM 1217 C CA . MET A 1 158 ? 2.706 6.262 -22.496 1.00 88.00 158 MET A CA 1
ATOM 1218 C C . MET A 1 158 ? 2.865 5.016 -21.621 1.00 88.00 158 MET A C 1
ATOM 1220 O O . MET A 1 158 ? 2.057 4.812 -20.716 1.00 88.00 158 MET A O 1
ATOM 1224 N N . ILE A 1 159 ? 3.904 4.203 -21.850 1.00 86.31 159 ILE A N 1
ATOM 1225 C CA . ILE A 1 159 ? 4.201 3.031 -21.008 1.00 86.31 159 ILE A CA 1
ATOM 1226 C C . ILE A 1 159 ? 4.473 3.469 -19.571 1.00 86.31 159 ILE A C 1
ATOM 1228 O O . ILE A 1 159 ? 3.895 2.917 -18.635 1.00 86.31 159 ILE A O 1
ATOM 1232 N N . LEU A 1 160 ? 5.319 4.482 -19.391 1.00 88.12 160 LEU A N 1
ATOM 1233 C CA . LEU A 1 160 ? 5.672 4.987 -18.071 1.00 88.12 160 LEU A CA 1
ATOM 1234 C C . LEU A 1 160 ? 4.444 5.508 -17.319 1.00 88.12 160 LEU A C 1
ATOM 1236 O O . LEU A 1 160 ? 4.250 5.203 -16.143 1.00 88.12 160 LEU A O 1
ATOM 1240 N N . TRP A 1 161 ? 3.587 6.258 -18.012 1.00 89.75 161 TRP A N 1
ATOM 1241 C CA . TRP A 1 161 ? 2.350 6.762 -17.434 1.00 89.75 161 TRP A CA 1
ATOM 1242 C C . TRP A 1 161 ? 1.388 5.628 -17.068 1.00 89.75 161 TRP A C 1
ATOM 1244 O O . TRP A 1 161 ? 0.820 5.642 -15.979 1.00 89.75 161 TRP A O 1
ATOM 1254 N N . ALA A 1 162 ? 1.268 4.596 -17.909 1.00 88.94 162 ALA A N 1
ATOM 1255 C CA . ALA A 1 162 ? 0.475 3.411 -17.593 1.00 88.94 162 ALA A CA 1
ATOM 1256 C C . ALA A 1 162 ? 0.992 2.686 -16.337 1.00 88.94 162 ALA A C 1
ATOM 1258 O O . ALA A 1 162 ? 0.189 2.303 -15.488 1.00 88.94 162 ALA A O 1
ATOM 1259 N N . ILE A 1 163 ? 2.314 2.557 -16.170 1.00 86.88 163 ILE A N 1
ATOM 1260 C CA . ILE A 1 163 ? 2.928 1.974 -14.965 1.00 86.88 163 ILE A CA 1
ATOM 1261 C C . ILE A 1 163 ? 2.563 2.793 -13.718 1.00 86.88 163 ILE A C 1
ATOM 1263 O O . ILE A 1 163 ? 2.147 2.215 -12.714 1.00 86.88 163 ILE A O 1
ATOM 1267 N N . ILE A 1 164 ? 2.657 4.128 -13.792 1.00 90.94 164 ILE A N 1
ATOM 1268 C CA . ILE A 1 164 ? 2.248 5.043 -12.709 1.00 90.94 164 ILE A CA 1
ATOM 1269 C C . ILE A 1 164 ? 0.759 4.871 -12.374 1.00 90.94 164 ILE A C 1
ATOM 1271 O O . ILE A 1 164 ? 0.377 4.822 -11.205 1.00 90.94 164 ILE A O 1
ATOM 1275 N N . MET A 1 165 ? -0.101 4.745 -13.383 1.00 91.50 165 MET A N 1
ATOM 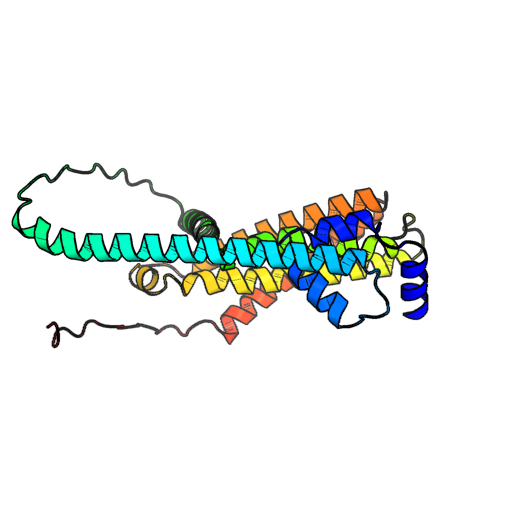1276 C CA . MET A 1 165 ? -1.540 4.574 -13.175 1.00 91.50 165 MET A CA 1
ATOM 1277 C C . MET A 1 165 ? -1.884 3.214 -12.550 1.00 91.50 165 MET A C 1
ATOM 1279 O O . MET A 1 165 ? -2.681 3.156 -11.617 1.00 91.50 165 MET A O 1
ATOM 1283 N N . ILE A 1 166 ? -1.259 2.124 -13.002 1.00 88.19 166 ILE A N 1
ATOM 1284 C CA . ILE A 1 166 ? -1.508 0.774 -12.472 1.00 88.19 166 ILE A CA 1
ATOM 1285 C C . ILE A 1 166 ? -1.055 0.665 -11.013 1.00 88.19 166 ILE A C 1
ATOM 1287 O O . ILE A 1 166 ? -1.794 0.159 -10.166 1.00 88.19 166 ILE A O 1
ATOM 1291 N N . SER A 1 167 ? 0.146 1.150 -10.691 1.00 87.44 167 SER A N 1
ATOM 1292 C CA . SER A 1 167 ? 0.660 1.086 -9.320 1.00 87.44 167 SER A CA 1
ATOM 1293 C C . SER A 1 167 ? -0.175 1.937 -8.358 1.00 87.44 167 SER A C 1
ATOM 1295 O O . SER A 1 167 ? -0.437 1.525 -7.226 1.00 87.44 167 SER A O 1
ATOM 1297 N N . SER A 1 168 ? -0.628 3.107 -8.815 1.00 90.75 168 SER A N 1
ATOM 1298 C CA . SER A 1 168 ? -1.348 4.067 -7.986 1.00 90.75 168 SER A CA 1
ATOM 1299 C C . SER A 1 168 ? -2.788 3.648 -7.686 1.00 90.75 168 SER A C 1
ATOM 1301 O O . SER A 1 168 ? -3.301 4.000 -6.626 1.00 90.75 168 SER A O 1
ATOM 1303 N N . GLN A 1 169 ? -3.422 2.830 -8.534 1.00 90.62 169 GLN A N 1
ATOM 1304 C CA . GLN A 1 169 ? -4.755 2.263 -8.279 1.00 90.62 169 GLN A CA 1
ATOM 1305 C C . GLN A 1 169 ? -4.762 1.208 -7.161 1.00 90.62 169 GLN A C 1
ATOM 1307 O O . GLN A 1 169 ? -5.751 1.067 -6.441 1.00 90.62 169 GLN A O 1
ATOM 1312 N N . PHE A 1 170 ? -3.661 0.480 -6.970 1.00 91.06 170 PHE A N 1
ATOM 1313 C CA . PHE A 1 170 ? -3.584 -0.565 -5.946 1.00 91.06 170 PHE A CA 1
ATOM 1314 C C . PHE A 1 170 ? -3.578 -0.002 -4.512 1.00 91.06 170 PHE A C 1
ATOM 1316 O O . PHE A 1 170 ? -4.114 -0.616 -3.581 1.00 91.06 170 PHE A O 1
ATOM 1323 N N . ILE A 1 171 ? -2.998 1.189 -4.332 1.00 92.81 171 ILE A N 1
ATOM 1324 C CA . ILE A 1 171 ? -2.828 1.834 -3.024 1.00 92.81 171 ILE A CA 1
ATOM 1325 C C . ILE A 1 171 ? -4.189 2.112 -2.350 1.00 92.81 171 ILE A C 1
ATOM 1327 O O . ILE A 1 171 ? -4.391 1.624 -1.233 1.00 92.81 171 ILE A O 1
ATOM 1331 N N . PRO A 1 172 ? -5.154 2.807 -2.992 1.00 93.19 172 PRO A N 1
ATOM 1332 C CA . PRO A 1 172 ? -6.484 3.024 -2.431 1.00 93.19 172 PRO A CA 1
ATOM 1333 C C . PRO A 1 172 ? -7.227 1.762 -2.006 1.00 93.19 172 PRO A C 1
ATOM 1335 O O . PRO A 1 172 ? -7.799 1.734 -0.919 1.00 93.19 172 PRO A O 1
ATOM 1338 N N . LEU A 1 173 ? -7.201 0.707 -2.826 1.00 92.31 173 LEU A N 1
ATOM 1339 C CA . LEU A 1 173 ? -7.906 -0.545 -2.529 1.00 92.31 173 LEU A CA 1
ATOM 1340 C C . LEU A 1 173 ? -7.382 -1.186 -1.239 1.00 92.31 173 LEU A C 1
ATOM 1342 O O . LEU A 1 173 ? -8.160 -1.608 -0.382 1.00 92.31 173 LEU A O 1
ATOM 1346 N N . THR A 1 174 ? -6.060 -1.196 -1.083 1.00 92.62 174 THR A N 1
ATOM 1347 C CA . THR A 1 174 ? -5.378 -1.769 0.081 1.00 92.62 174 THR A CA 1
ATOM 1348 C C . THR A 1 174 ? -5.638 -0.945 1.342 1.00 92.62 174 THR A C 1
ATOM 1350 O O . THR A 1 174 ? -6.005 -1.496 2.382 1.00 92.62 174 THR A O 1
ATOM 1353 N N . LEU A 1 175 ? -5.509 0.382 1.245 1.00 92.88 175 LEU A N 1
ATOM 1354 C CA . LEU A 1 175 ? -5.713 1.296 2.369 1.00 92.88 175 LEU A CA 1
ATOM 1355 C C . LEU A 1 175 ? -7.158 1.287 2.868 1.00 92.88 175 LEU A C 1
ATOM 1357 O O . LEU A 1 175 ? -7.391 1.145 4.067 1.00 92.88 175 LEU A O 1
ATOM 1361 N N . VAL A 1 176 ? -8.129 1.401 1.959 1.00 91.44 176 VAL A N 1
ATOM 1362 C CA . VAL A 1 176 ? -9.554 1.389 2.311 1.00 91.44 176 VAL A CA 1
ATOM 1363 C C . VAL A 1 176 ? -9.955 0.016 2.851 1.00 91.44 176 VAL A C 1
ATOM 1365 O O . VAL A 1 176 ? -10.686 -0.062 3.838 1.00 91.44 176 VAL A O 1
ATOM 1368 N N . GLY A 1 177 ? -9.455 -1.068 2.250 1.00 85.75 177 GLY A N 1
ATOM 1369 C CA . GLY A 1 177 ? -9.692 -2.432 2.713 1.00 85.75 177 GLY A CA 1
ATOM 1370 C C . GLY A 1 177 ? -9.201 -2.669 4.140 1.00 85.75 177 GLY A C 1
ATOM 1371 O O . GLY A 1 177 ? -9.954 -3.190 4.958 1.00 85.75 177 GLY A O 1
ATOM 1372 N N . GLY A 1 178 ? -7.978 -2.244 4.453 1.00 86.31 178 GLY A N 1
ATOM 1373 C CA . GLY A 1 178 ? -7.379 -2.462 5.765 1.00 86.31 178 GLY A CA 1
ATOM 1374 C C . GLY A 1 178 ? -7.841 -1.492 6.841 1.00 86.31 178 GLY A C 1
ATOM 1375 O O . GLY A 1 178 ? -8.305 -1.906 7.904 1.00 86.31 178 GLY A O 1
ATOM 1376 N N . LEU A 1 179 ? -7.741 -0.187 6.576 1.00 86.88 179 LEU A N 1
ATOM 1377 C CA . LEU A 1 179 ? -7.974 0.827 7.603 1.00 86.88 179 LEU A CA 1
ATOM 1378 C C . LEU A 1 179 ? -9.442 0.933 8.000 1.00 86.88 179 LEU A C 1
ATOM 1380 O O . LEU A 1 179 ? -9.720 1.261 9.149 1.00 86.88 179 LEU A O 1
ATOM 1384 N N . LEU A 1 180 ? -10.400 0.658 7.110 1.00 85.88 180 LEU A N 1
ATOM 1385 C CA . LEU A 1 180 ? -11.810 0.627 7.514 1.00 85.88 180 LEU A CA 1
ATOM 1386 C C . LEU A 1 180 ? -12.153 -0.626 8.328 1.00 85.88 180 LEU A C 1
ATOM 1388 O O . LEU A 1 180 ? -12.942 -0.522 9.263 1.00 85.88 180 LEU A O 1
ATOM 1392 N N . ASN A 1 181 ? -11.500 -1.758 8.059 1.00 80.00 181 ASN A N 1
ATOM 1393 C CA . ASN A 1 181 ? -11.746 -3.014 8.769 1.00 80.00 181 ASN A CA 1
ATOM 1394 C C . ASN A 1 181 ? -11.083 -3.075 10.165 1.00 80.00 181 ASN A C 1
ATOM 1396 O O . ASN A 1 181 ? -11.483 -3.885 10.994 1.00 80.00 181 ASN A O 1
ATOM 1400 N N . LEU A 1 182 ? -10.136 -2.178 10.479 1.00 76.38 182 LEU A N 1
ATOM 1401 C CA . LEU A 1 182 ? -9.477 -2.070 11.797 1.00 76.38 182 LEU A CA 1
ATOM 1402 C C . LEU A 1 182 ? -10.437 -1.941 12.996 1.00 76.38 182 LEU A C 1
ATOM 1404 O O . LEU A 1 182 ? -10.049 -2.171 14.140 1.00 76.38 182 LEU A O 1
ATOM 1408 N N . GLU A 1 183 ? -11.678 -1.522 12.759 1.00 68.88 183 GLU A N 1
ATOM 1409 C CA . GLU A 1 183 ? -12.684 -1.343 13.809 1.00 68.88 183 GLU A CA 1
ATOM 1410 C C . GLU A 1 183 ? -13.383 -2.636 14.214 1.00 68.88 183 GLU A C 1
ATOM 1412 O O . GLU A 1 183 ? -13.921 -2.703 15.319 1.00 68.88 183 GLU A O 1
ATOM 1417 N N . GLU A 1 184 ? -13.359 -3.664 13.366 1.00 66.62 184 GLU A N 1
ATOM 1418 C CA . GLU A 1 184 ? -14.019 -4.936 13.661 1.00 66.62 184 GLU A CA 1
ATOM 1419 C C . GLU A 1 184 ? -13.402 -5.587 14.909 1.00 66.62 184 GLU A C 1
ATOM 1421 O O . GLU A 1 184 ? -14.137 -5.987 15.814 1.00 66.62 184 GLU A O 1
ATOM 1426 N N . SER A 1 185 ? -12.070 -5.533 15.040 1.00 58.78 185 SER A N 1
ATOM 1427 C CA . SER A 1 185 ? -11.299 -6.089 16.166 1.00 58.78 185 SER A CA 1
ATOM 1428 C C . SER A 1 185 ? -11.469 -5.354 17.510 1.00 58.78 185 SER A C 1
ATOM 1430 O O . SER A 1 185 ? -10.874 -5.758 18.507 1.00 58.78 185 SER A O 1
ATOM 1432 N N . GLY A 1 186 ? -12.270 -4.284 17.576 1.00 62.88 186 GLY A N 1
ATOM 1433 C CA . GLY A 1 186 ? -12.534 -3.516 18.805 1.00 62.88 186 GLY A CA 1
ATOM 1434 C C . GLY A 1 186 ? -13.944 -2.927 18.886 1.00 62.88 186 GLY A C 1
ATOM 1435 O O . GLY A 1 186 ? -14.191 -2.016 19.684 1.00 62.88 186 GLY A O 1
ATOM 1436 N N . SER A 1 187 ? -14.858 -3.425 18.053 1.00 64.50 187 SER A N 1
ATOM 1437 C CA . SER A 1 187 ? -16.181 -2.841 17.819 1.00 64.50 187 SER A CA 1
ATOM 1438 C C . SER A 1 187 ? -17.029 -2.716 19.089 1.00 64.50 187 SER A C 1
ATOM 1440 O O . SER A 1 187 ? -17.695 -1.698 19.264 1.00 64.50 187 SER A O 1
ATOM 1442 N N . SER A 1 188 ? -16.936 -3.666 20.026 1.00 56.81 188 SER A N 1
ATOM 1443 C CA . SER A 1 188 ? -17.668 -3.624 21.304 1.00 56.81 188 SER A CA 1
ATOM 1444 C C . SER A 1 188 ? -17.238 -2.456 22.201 1.00 56.81 188 SER A C 1
ATOM 1446 O O . SER A 1 188 ? -18.075 -1.764 22.780 1.00 56.81 188 SER A O 1
ATOM 1448 N N . THR A 1 189 ? -15.933 -2.175 22.268 1.00 61.34 189 THR A N 1
ATOM 1449 C CA . THR A 1 189 ? -15.398 -1.056 23.060 1.00 61.34 189 THR A CA 1
ATOM 1450 C C . THR A 1 189 ? -15.749 0.292 22.438 1.00 61.34 189 THR A C 1
ATOM 1452 O O . THR A 1 189 ? -16.135 1.215 23.152 1.00 61.34 189 THR A O 1
ATOM 1455 N N . LEU A 1 190 ? -15.698 0.399 21.108 1.00 63.62 190 LEU A N 1
ATOM 1456 C CA . LEU A 1 190 ? -16.039 1.627 20.389 1.00 63.62 190 LEU A CA 1
ATOM 1457 C C . LEU A 1 190 ? -17.542 1.914 20.416 1.00 63.62 190 LEU A C 1
ATOM 1459 O O . LEU A 1 190 ? -17.921 3.072 20.558 1.00 63.62 190 LEU A O 1
ATOM 1463 N N . ALA A 1 191 ? -18.386 0.881 20.354 1.00 63.44 191 ALA A N 1
ATOM 1464 C CA . ALA A 1 191 ? -19.840 1.023 20.430 1.00 63.44 191 ALA A CA 1
ATOM 1465 C C . ALA A 1 191 ? -20.321 1.544 21.795 1.00 63.44 191 ALA A C 1
ATOM 1467 O O . ALA A 1 191 ? -21.374 2.171 21.880 1.00 63.44 191 ALA A O 1
ATOM 1468 N N . SER A 1 192 ? -19.552 1.303 22.861 1.00 66.88 192 SER A N 1
ATOM 1469 C CA . SER A 1 192 ? -19.868 1.794 24.207 1.00 66.88 192 SER A CA 1
ATOM 1470 C C . SER A 1 192 ? -19.507 3.268 24.435 1.00 66.88 192 SER A C 1
ATOM 1472 O O . SER A 1 192 ? -19.935 3.862 25.425 1.00 66.88 192 SER A O 1
ATOM 1474 N N . LEU A 1 193 ? -18.727 3.868 23.530 1.00 72.62 193 LEU A N 1
ATOM 1475 C CA . LEU A 1 193 ? -18.265 5.247 23.641 1.00 72.62 193 LEU A CA 1
ATOM 1476 C C . LEU A 1 193 ? -19.153 6.181 22.799 1.00 72.62 193 LEU A C 1
ATOM 1478 O O . LEU A 1 193 ? -19.548 5.818 21.690 1.00 72.62 193 LEU A O 1
ATOM 1482 N N . PRO A 1 194 ? -19.443 7.410 23.267 1.00 71.50 194 PRO A N 1
ATOM 1483 C CA . PRO A 1 194 ? -20.180 8.405 22.492 1.00 71.50 194 PRO A CA 1
ATOM 1484 C C . PRO A 1 194 ? -19.275 8.995 21.399 1.00 71.50 194 PRO A C 1
ATOM 1486 O O . PRO A 1 194 ? -18.751 10.103 21.520 1.00 71.50 194 PRO A O 1
ATOM 1489 N N . LEU A 1 195 ? -19.039 8.223 20.339 1.00 75.12 195 LEU A N 1
ATOM 1490 C CA . LEU A 1 195 ? -18.187 8.612 19.220 1.00 75.12 195 LEU A CA 1
ATOM 1491 C C . LEU A 1 195 ? -19.014 9.297 18.132 1.00 75.12 195 LEU A C 1
ATOM 1493 O O . LEU A 1 195 ? -20.103 8.849 17.784 1.00 75.12 195 LEU A O 1
ATOM 1497 N N . LEU A 1 196 ? -18.469 10.371 17.558 1.00 76.81 196 LEU A N 1
ATOM 1498 C CA . LEU A 1 196 ? -19.007 11.004 16.356 1.00 76.81 196 LEU A CA 1
ATOM 1499 C C . LEU A 1 196 ? -18.416 10.308 15.114 1.00 76.81 196 LEU A C 1
ATOM 1501 O O . LEU A 1 196 ? -17.237 10.533 14.815 1.00 76.81 196 LEU A O 1
ATOM 1505 N N . PRO A 1 197 ? -19.200 9.528 14.335 1.00 77.75 197 PRO A N 1
ATOM 1506 C CA . PRO A 1 197 ? -18.679 8.759 13.194 1.00 77.75 197 PRO A CA 1
ATOM 1507 C C . PRO A 1 197 ? -18.045 9.639 12.110 1.00 77.75 197 PRO A C 1
ATOM 1509 O O . PRO A 1 197 ? -17.137 9.227 11.391 1.00 77.75 197 PRO A O 1
ATOM 1512 N N . ARG A 1 198 ? -18.493 10.897 12.010 1.00 80.81 198 ARG A N 1
ATOM 1513 C CA . ARG A 1 198 ? -17.957 11.879 11.062 1.00 80.81 198 ARG A CA 1
ATOM 1514 C C . ARG A 1 198 ? -16.492 12.216 11.334 1.00 80.81 198 ARG A C 1
ATOM 1516 O O . ARG A 1 198 ? -15.714 12.333 10.391 1.00 80.81 198 ARG A O 1
ATOM 1523 N N . ASP A 1 199 ? -16.112 12.386 12.597 1.00 81.62 199 ASP A N 1
ATOM 1524 C CA . ASP A 1 199 ? -14.736 12.756 12.953 1.00 81.62 199 ASP A CA 1
ATOM 1525 C C . ASP A 1 199 ? -13.780 11.571 12.808 1.00 81.62 199 ASP A C 1
ATOM 1527 O O . ASP A 1 199 ? -12.618 11.746 12.441 1.00 81.62 199 ASP A O 1
ATOM 1531 N N . GLN A 1 200 ? -14.300 10.363 13.004 1.00 82.75 200 GLN A N 1
ATOM 1532 C CA . GLN A 1 200 ? -13.604 9.111 12.743 1.00 82.75 200 GLN A CA 1
ATOM 1533 C C . GLN A 1 200 ? -13.336 8.915 11.245 1.00 82.75 200 GLN A C 1
ATOM 1535 O O . GLN A 1 200 ? -12.190 8.700 10.849 1.00 82.75 200 GLN A O 1
ATOM 1540 N N . ALA A 1 201 ? -14.355 9.094 10.397 1.00 86.44 201 ALA A N 1
ATOM 1541 C CA . ALA A 1 201 ? -14.201 9.036 8.943 1.00 86.44 201 ALA A CA 1
ATOM 1542 C C . ALA A 1 201 ? -13.191 10.079 8.430 1.00 86.44 201 ALA A C 1
ATOM 1544 O O . ALA A 1 201 ? -12.323 9.749 7.622 1.00 86.44 201 ALA A O 1
ATOM 1545 N N . LYS A 1 202 ? -13.243 11.317 8.947 1.00 86.88 202 LYS A N 1
ATOM 1546 C CA . LYS A 1 202 ? -12.258 12.366 8.628 1.00 86.88 202 LYS A CA 1
ATOM 1547 C C . LYS A 1 202 ? -10.837 11.965 9.023 1.00 86.88 202 LYS A C 1
ATOM 1549 O O . LYS A 1 202 ? -9.927 12.124 8.216 1.00 86.88 202 LYS A O 1
ATOM 1554 N N . GLY A 1 203 ? -10.642 11.450 10.240 1.00 87.50 203 GLY A N 1
ATOM 1555 C CA . GLY A 1 203 ? -9.328 11.000 10.712 1.00 87.50 203 GLY A CA 1
ATOM 1556 C C . GLY A 1 203 ? -8.734 9.917 9.818 1.00 87.50 203 GLY A C 1
ATOM 1557 O O . GLY A 1 203 ? -7.577 10.022 9.412 1.00 87.50 203 GLY A O 1
ATOM 1558 N N . LYS A 1 204 ? -9.549 8.934 9.428 1.00 89.94 204 LYS A N 1
ATOM 1559 C CA . LYS A 1 204 ? -9.134 7.858 8.522 1.00 89.94 204 LYS A CA 1
ATOM 1560 C C . LYS A 1 204 ? -8.800 8.353 7.126 1.00 89.94 204 LYS A C 1
ATOM 1562 O O . LYS A 1 204 ? -7.774 7.966 6.578 1.00 89.94 204 LYS A O 1
ATOM 1567 N N . LEU A 1 205 ? -9.632 9.222 6.561 1.00 92.12 205 LEU A N 1
ATOM 1568 C CA . LEU A 1 205 ? -9.395 9.786 5.235 1.00 92.12 205 LEU A CA 1
ATOM 1569 C C . LEU A 1 205 ? -8.094 10.602 5.207 1.00 92.12 205 LEU A C 1
ATOM 1571 O O . LEU A 1 205 ? -7.292 10.432 4.293 1.00 92.12 205 LEU A O 1
ATOM 1575 N N . ILE A 1 206 ? -7.835 11.414 6.238 1.00 93.62 206 ILE A N 1
ATOM 1576 C CA . ILE A 1 206 ? -6.569 12.152 6.379 1.00 93.62 206 ILE A CA 1
ATOM 1577 C C . ILE A 1 206 ? -5.384 11.183 6.467 1.00 93.62 206 ILE A C 1
ATOM 1579 O O . ILE A 1 206 ? -4.393 11.372 5.765 1.00 93.62 206 ILE A O 1
ATOM 1583 N N . LEU A 1 207 ? -5.482 10.131 7.286 1.00 93.38 207 LEU A N 1
ATOM 1584 C CA . LEU A 1 207 ? -4.426 9.123 7.406 1.00 93.38 207 LEU A CA 1
ATOM 1585 C C . LEU A 1 207 ? -4.151 8.422 6.064 1.00 93.38 207 LEU A C 1
ATOM 1587 O O . LEU A 1 207 ? -2.993 8.277 5.676 1.00 93.38 207 LEU A O 1
ATOM 1591 N N . MET A 1 208 ? -5.201 8.041 5.332 1.00 94.62 208 MET A N 1
ATOM 1592 C CA . MET A 1 208 ? -5.086 7.427 4.005 1.00 94.62 208 MET A CA 1
ATOM 1593 C C . MET A 1 208 ? -4.414 8.350 2.993 1.00 94.62 208 MET A C 1
ATOM 1595 O O . MET A 1 208 ? -3.509 7.910 2.288 1.00 94.62 208 MET A O 1
ATOM 1599 N N . LEU A 1 209 ? -4.797 9.630 2.960 1.00 94.69 209 LEU A N 1
ATOM 1600 C CA . LEU A 1 209 ? -4.165 10.625 2.092 1.00 94.69 209 LEU A CA 1
ATOM 1601 C C . LEU A 1 209 ? -2.679 10.806 2.412 1.00 94.69 209 LEU A C 1
ATOM 1603 O O . LEU A 1 209 ? -1.876 10.924 1.490 1.00 94.69 209 LEU A O 1
ATOM 1607 N N . ILE A 1 210 ? -2.298 10.792 3.695 1.00 94.69 210 ILE A N 1
ATOM 1608 C CA . ILE A 1 210 ? -0.891 10.887 4.107 1.00 94.69 210 ILE A CA 1
ATOM 1609 C C . ILE A 1 210 ? -0.107 9.667 3.614 1.00 94.69 210 ILE A C 1
ATOM 1611 O O . ILE A 1 210 ? 0.931 9.834 2.977 1.00 94.69 210 ILE A O 1
ATOM 1615 N N . ILE A 1 211 ? -0.600 8.448 3.864 1.00 94.25 211 ILE A N 1
ATOM 1616 C CA . ILE A 1 211 ? 0.104 7.220 3.457 1.00 94.25 211 ILE A CA 1
ATOM 1617 C C . ILE A 1 211 ? 0.209 7.139 1.930 1.00 94.25 211 ILE A C 1
ATOM 1619 O O . ILE A 1 211 ? 1.285 6.856 1.401 1.00 94.25 211 ILE A O 1
ATOM 1623 N N . GLN A 1 212 ? -0.875 7.443 1.214 1.00 94.56 212 GLN A N 1
ATOM 1624 C CA . GLN A 1 212 ? -0.870 7.502 -0.245 1.00 94.56 212 GLN A CA 1
ATOM 1625 C C . GLN A 1 212 ? 0.091 8.574 -0.765 1.00 94.56 212 GLN A C 1
ATOM 1627 O O . GLN A 1 212 ? 0.844 8.307 -1.693 1.00 94.56 212 GLN A O 1
ATOM 1632 N N . GLY A 1 213 ? 0.110 9.765 -0.164 1.00 92.88 213 GLY A N 1
ATOM 1633 C CA . GLY A 1 213 ? 1.034 10.834 -0.538 1.00 92.88 213 GLY A CA 1
ATOM 1634 C C . GLY A 1 213 ? 2.496 10.416 -0.383 1.00 92.88 213 GLY A C 1
ATOM 1635 O O . GLY A 1 213 ? 3.275 10.579 -1.318 1.00 92.88 213 GLY A O 1
ATOM 1636 N N . ILE A 1 214 ? 2.856 9.810 0.752 1.00 94.00 214 ILE A N 1
ATOM 1637 C CA . ILE A 1 214 ? 4.216 9.301 0.997 1.00 94.00 214 ILE A CA 1
ATOM 1638 C C . ILE A 1 214 ? 4.580 8.217 -0.022 1.00 94.00 214 ILE A C 1
ATOM 1640 O O . ILE A 1 214 ? 5.659 8.266 -0.608 1.00 94.00 214 ILE A O 1
ATOM 1644 N N . SER A 1 215 ? 3.676 7.264 -0.257 1.00 94.12 215 SER A N 1
ATOM 1645 C CA . SER A 1 215 ? 3.865 6.185 -1.230 1.00 94.12 215 SER A CA 1
ATOM 1646 C C . SER A 1 215 ? 4.122 6.721 -2.641 1.00 94.12 215 SER A C 1
ATOM 1648 O O . SER A 1 215 ? 5.081 6.332 -3.308 1.00 94.12 215 SER A O 1
ATOM 1650 N N . LEU A 1 216 ? 3.302 7.677 -3.074 1.00 92.12 216 LEU A N 1
ATOM 1651 C CA . LEU A 1 216 ? 3.415 8.290 -4.387 1.00 92.12 216 LEU A CA 1
ATOM 1652 C C . LEU A 1 216 ? 4.714 9.117 -4.501 1.00 92.12 216 LEU A C 1
ATOM 1654 O O . LEU A 1 216 ? 5.411 9.002 -5.505 1.00 92.12 216 LEU A O 1
ATOM 1658 N N . ILE A 1 217 ? 5.100 9.887 -3.475 1.00 92.00 217 ILE A N 1
ATOM 1659 C CA . ILE A 1 217 ? 6.385 10.617 -3.458 1.00 92.00 217 ILE A CA 1
ATOM 1660 C C . ILE A 1 217 ? 7.561 9.646 -3.599 1.00 92.00 217 ILE A C 1
ATOM 1662 O O . ILE A 1 217 ? 8.463 9.891 -4.396 1.00 92.00 217 ILE A O 1
ATOM 1666 N N . LEU A 1 218 ? 7.542 8.537 -2.859 1.00 91.44 218 LEU A N 1
ATOM 1667 C CA . LEU A 1 218 ? 8.580 7.509 -2.924 1.00 91.44 218 LEU A CA 1
ATOM 1668 C C . LEU A 1 218 ? 8.665 6.872 -4.318 1.00 91.44 218 LEU A C 1
ATOM 1670 O O . LEU A 1 218 ? 9.752 6.638 -4.842 1.00 91.44 218 LEU A O 1
ATOM 1674 N N . MET A 1 219 ? 7.511 6.626 -4.937 1.00 91.38 219 MET A N 1
ATOM 1675 C CA . MET A 1 219 ? 7.428 6.128 -6.303 1.00 91.38 219 MET A CA 1
ATOM 1676 C C . MET A 1 219 ? 8.033 7.128 -7.304 1.00 91.38 219 MET A C 1
ATOM 1678 O O . MET A 1 219 ? 8.834 6.746 -8.159 1.00 91.38 219 MET A O 1
ATOM 1682 N N . ALA A 1 220 ? 7.676 8.409 -7.182 1.00 90.94 220 ALA A N 1
ATOM 1683 C CA . ALA A 1 220 ? 8.149 9.472 -8.062 1.00 90.94 220 ALA A CA 1
ATOM 1684 C C . ALA A 1 220 ? 9.666 9.666 -7.968 1.00 90.94 220 ALA A C 1
ATOM 1686 O O . ALA A 1 220 ? 10.332 9.770 -9.000 1.00 90.94 220 ALA A O 1
ATOM 1687 N N . THR A 1 221 ? 10.228 9.684 -6.755 1.00 89.12 221 THR A N 1
ATOM 1688 C CA . THR A 1 221 ? 11.678 9.834 -6.561 1.00 89.12 221 THR A CA 1
ATOM 1689 C C . THR A 1 221 ? 12.438 8.663 -7.170 1.00 89.12 221 THR A C 1
ATOM 1691 O O . THR A 1 221 ? 13.400 8.881 -7.905 1.00 89.12 221 THR A O 1
ATOM 1694 N N . LEU A 1 222 ? 11.972 7.432 -6.950 1.00 89.81 222 LEU A N 1
ATOM 1695 C CA . LEU A 1 222 ? 12.626 6.231 -7.464 1.00 89.81 222 LEU A CA 1
ATOM 1696 C C . LEU A 1 222 ? 12.596 6.166 -8.999 1.00 89.81 222 LEU A C 1
ATOM 1698 O O . LEU A 1 222 ? 13.627 5.915 -9.623 1.00 89.81 222 LEU A O 1
ATOM 1702 N N . LEU A 1 223 ? 11.455 6.475 -9.623 1.00 88.94 223 LEU A N 1
ATOM 1703 C CA . LEU A 1 223 ? 11.346 6.553 -11.085 1.00 88.94 223 LEU A CA 1
ATOM 1704 C C . LEU A 1 223 ? 12.189 7.679 -11.684 1.00 88.94 223 LEU A C 1
ATOM 1706 O O . LEU A 1 223 ? 12.783 7.487 -12.743 1.00 88.94 223 LEU A O 1
ATOM 1710 N N . THR A 1 224 ? 12.267 8.833 -11.018 1.00 88.25 224 THR A N 1
ATOM 1711 C CA . THR A 1 224 ? 13.082 9.966 -11.482 1.00 88.25 224 THR A CA 1
ATOM 1712 C C . THR A 1 224 ? 14.569 9.615 -11.452 1.00 88.25 224 THR A C 1
ATOM 1714 O O . THR A 1 224 ? 15.286 9.920 -12.400 1.00 88.25 224 THR A O 1
ATOM 1717 N N . ILE A 1 225 ? 15.032 8.912 -10.411 1.00 87.12 225 ILE A N 1
ATOM 1718 C CA . ILE A 1 225 ? 16.418 8.426 -10.323 1.00 87.12 225 ILE A CA 1
ATOM 1719 C C . ILE A 1 225 ? 16.709 7.410 -11.434 1.00 87.12 225 ILE A C 1
ATOM 1721 O O . ILE A 1 225 ? 17.759 7.475 -12.069 1.00 87.12 225 ILE A O 1
ATOM 1725 N N . LEU A 1 226 ? 15.778 6.484 -11.682 1.00 85.19 226 LEU A N 1
ATOM 1726 C CA . LEU A 1 226 ? 15.971 5.400 -12.645 1.00 85.19 226 LEU A CA 1
ATOM 1727 C C . LEU A 1 226 ? 15.984 5.885 -14.102 1.00 85.19 226 LEU A C 1
ATOM 1729 O O . LEU A 1 226 ? 16.782 5.406 -14.905 1.00 85.19 226 LEU A O 1
ATOM 1733 N N . THR A 1 227 ? 15.096 6.820 -14.437 1.00 85.44 227 THR A N 1
ATOM 1734 C CA . THR A 1 227 ? 14.924 7.343 -15.803 1.00 85.44 227 THR A CA 1
ATOM 1735 C C . THR A 1 227 ? 15.748 8.592 -16.085 1.00 85.44 227 THR A C 1
ATOM 1737 O O . THR A 1 227 ? 15.834 9.003 -17.235 1.00 85.44 227 THR A O 1
ATOM 1740 N N . GLN A 1 228 ? 16.295 9.243 -15.051 1.00 85.38 228 GLN A N 1
ATOM 1741 C CA . GLN A 1 228 ? 17.013 10.521 -15.149 1.00 85.38 228 GLN A CA 1
ATOM 1742 C C . GLN A 1 228 ? 16.232 11.615 -15.909 1.00 85.38 228 GLN A C 1
ATOM 1744 O O . GLN A 1 228 ? 16.825 12.534 -16.471 1.00 85.38 228 GLN A O 1
ATOM 1749 N N . SER A 1 229 ? 14.896 11.533 -15.932 1.00 84.62 229 SER A N 1
ATOM 1750 C CA . SER A 1 229 ? 14.045 12.407 -16.742 1.00 84.62 229 SER A CA 1
ATOM 1751 C C . SER A 1 229 ? 13.070 13.212 -15.892 1.00 84.62 229 SER A C 1
ATOM 1753 O O . SER A 1 229 ? 12.329 12.676 -15.068 1.00 84.62 229 SER A O 1
ATOM 1755 N N . ILE A 1 230 ? 13.007 14.520 -16.150 1.00 85.88 230 ILE A N 1
ATOM 1756 C CA . ILE A 1 230 ? 12.063 15.423 -15.479 1.00 85.88 230 ILE A CA 1
ATOM 1757 C C . ILE A 1 230 ? 10.612 15.194 -15.927 1.00 85.88 230 ILE A C 1
ATOM 1759 O O . ILE A 1 230 ? 9.675 15.538 -15.207 1.00 85.88 230 ILE A O 1
ATOM 1763 N N . ILE A 1 231 ? 10.415 14.564 -17.092 1.00 87.69 231 ILE A N 1
ATOM 1764 C CA . ILE A 1 231 ? 9.092 14.239 -17.645 1.00 87.69 231 ILE A CA 1
ATOM 1765 C C . ILE A 1 231 ? 8.318 13.334 -16.680 1.00 87.69 231 ILE A C 1
ATOM 1767 O O . ILE A 1 231 ? 7.101 13.459 -16.555 1.00 87.69 231 ILE A O 1
ATOM 1771 N N . VAL A 1 232 ? 9.018 12.481 -15.930 1.00 87.88 232 VAL A N 1
ATOM 1772 C CA . VAL A 1 232 ? 8.423 11.611 -14.907 1.00 87.88 232 VAL A CA 1
ATOM 1773 C C . VAL A 1 232 ? 7.685 12.414 -13.841 1.00 87.88 232 VAL A C 1
ATOM 1775 O O . VAL A 1 232 ? 6.562 12.066 -13.482 1.00 87.88 232 VAL A O 1
ATOM 1778 N N . LEU A 1 233 ? 8.276 13.515 -13.369 1.00 88.12 233 LEU A N 1
ATOM 1779 C CA . LEU A 1 233 ? 7.648 14.374 -12.365 1.00 88.12 233 LEU A CA 1
ATOM 1780 C C . LEU A 1 233 ? 6.384 15.042 -12.913 1.00 88.12 233 LEU A C 1
ATOM 1782 O O . LEU A 1 233 ? 5.398 15.160 -12.189 1.00 88.12 233 LEU A O 1
ATOM 1786 N N . ILE A 1 234 ? 6.381 15.421 -14.195 1.00 90.06 234 ILE A N 1
ATOM 1787 C CA . ILE A 1 234 ? 5.214 16.011 -14.868 1.00 90.06 234 ILE A CA 1
ATOM 1788 C C . ILE A 1 234 ? 4.082 14.982 -14.987 1.00 90.06 234 ILE A C 1
ATOM 1790 O O . ILE A 1 234 ? 2.943 15.281 -14.628 1.00 90.06 234 ILE A O 1
ATOM 1794 N N . LEU A 1 235 ? 4.393 13.763 -15.442 1.00 91.19 235 LEU A N 1
ATOM 1795 C CA . LEU A 1 235 ? 3.427 12.658 -15.531 1.00 91.19 235 LEU A CA 1
ATOM 1796 C C . LEU A 1 235 ? 2.853 12.287 -14.164 1.00 91.19 235 LEU A C 1
ATOM 1798 O O . LEU A 1 235 ? 1.682 11.934 -14.029 1.00 91.19 235 LEU A O 1
ATOM 1802 N N . PHE A 1 236 ? 3.682 12.367 -13.133 1.00 90.75 236 PHE A N 1
ATOM 1803 C CA . PHE A 1 236 ? 3.248 12.110 -11.779 1.00 90.75 236 PHE A CA 1
ATOM 1804 C C . PHE A 1 236 ? 2.314 13.215 -11.268 1.00 90.75 236 PHE A C 1
ATOM 1806 O O . PHE A 1 236 ? 1.225 12.910 -10.776 1.00 90.75 236 PHE A O 1
ATOM 1813 N N . LEU A 1 237 ? 2.674 14.491 -11.451 1.00 91.31 237 LEU A N 1
ATOM 1814 C CA . LEU A 1 237 ? 1.819 15.624 -11.080 1.00 91.31 237 LEU A CA 1
ATOM 1815 C C . LEU A 1 237 ? 0.460 15.572 -11.787 1.00 91.31 237 LEU A C 1
ATOM 1817 O O . LEU A 1 237 ? -0.560 15.850 -11.160 1.00 91.31 237 LEU A O 1
ATOM 1821 N N . SER A 1 238 ? 0.434 15.180 -13.065 1.00 91.19 238 SER A N 1
ATOM 1822 C CA . SER A 1 238 ? -0.817 15.038 -13.817 1.00 91.19 238 SER A CA 1
ATOM 1823 C C . SER A 1 238 ? -1.674 13.865 -13.329 1.00 91.19 238 SER A C 1
ATOM 1825 O O . SER A 1 238 ? -2.900 13.926 -13.420 1.00 91.19 238 SER A O 1
ATOM 1827 N N . SER A 1 239 ? -1.059 12.824 -12.758 1.00 92.00 239 SER A N 1
ATOM 1828 C CA . SER A 1 239 ? -1.776 11.670 -12.204 1.00 92.00 239 SER A CA 1
ATOM 1829 C C . SER A 1 239 ? -2.391 11.925 -10.819 1.00 92.00 239 SER A C 1
ATOM 1831 O O . SER A 1 239 ? -3.446 11.365 -10.527 1.00 92.00 239 SER A O 1
ATOM 1833 N N . LEU A 1 240 ? -1.807 12.802 -9.987 1.00 91.62 240 LEU A N 1
ATOM 1834 C CA . LEU A 1 240 ? -2.268 13.092 -8.615 1.00 91.62 240 LEU A CA 1
ATOM 1835 C C . LEU A 1 240 ? -3.785 13.315 -8.459 1.00 91.62 240 LEU A C 1
ATOM 1837 O O . LEU A 1 240 ? -4.380 12.641 -7.611 1.00 91.62 240 LEU A O 1
ATOM 1841 N N . PRO A 1 241 ? -4.444 14.198 -9.241 1.00 92.62 241 PRO A N 1
ATOM 1842 C CA . PRO A 1 241 ? -5.882 14.417 -9.095 1.00 92.62 241 PRO A CA 1
ATOM 1843 C C . PRO A 1 241 ? -6.683 13.138 -9.355 1.00 92.62 241 PRO A C 1
ATOM 1845 O O . PRO A 1 241 ? -7.667 12.881 -8.663 1.00 92.62 241 PRO A O 1
ATOM 1848 N N . ILE A 1 242 ? -6.236 12.300 -10.293 1.00 93.19 242 ILE A N 1
ATOM 1849 C CA . ILE A 1 242 ? -6.897 11.035 -10.618 1.00 93.19 242 ILE A CA 1
ATOM 1850 C C . ILE A 1 242 ? -6.767 10.061 -9.443 1.00 93.19 242 ILE A C 1
ATOM 1852 O O . ILE A 1 242 ? -7.765 9.476 -9.023 1.00 93.19 242 ILE A O 1
ATOM 1856 N N . VAL A 1 243 ? -5.569 9.918 -8.862 1.00 93.56 243 VAL A N 1
ATOM 1857 C CA . VAL A 1 243 ? -5.359 8.979 -7.746 1.00 93.56 243 VAL A CA 1
ATOM 1858 C C . VAL A 1 243 ? -6.106 9.422 -6.482 1.00 93.56 243 VAL A C 1
ATOM 1860 O O . VAL A 1 243 ? -6.640 8.585 -5.753 1.00 93.56 243 VAL A O 1
ATOM 1863 N N . TRP A 1 244 ? -6.177 10.725 -6.199 1.00 93.19 244 TRP A N 1
ATOM 1864 C CA . TRP A 1 244 ? -6.949 11.232 -5.058 1.00 93.19 244 TRP A CA 1
ATOM 1865 C C . TRP A 1 244 ? -8.452 11.054 -5.250 1.00 93.19 244 TRP A C 1
ATOM 1867 O O . TRP A 1 244 ? -9.129 10.599 -4.327 1.00 93.19 244 TRP A O 1
ATOM 1877 N N . MET A 1 245 ? -8.971 11.338 -6.448 1.00 94.25 245 MET A N 1
ATOM 1878 C CA . MET A 1 245 ? -10.376 11.076 -6.767 1.00 94.25 245 MET A CA 1
ATOM 1879 C C . MET A 1 245 ? -10.705 9.589 -6.639 1.00 94.25 245 MET A C 1
ATOM 1881 O O . MET A 1 245 ? -11.740 9.238 -6.075 1.00 94.25 245 MET A O 1
ATOM 1885 N N . PHE A 1 246 ? -9.803 8.711 -7.083 1.00 94.44 246 PHE A N 1
ATOM 1886 C CA . PHE A 1 246 ? -9.986 7.271 -6.948 1.00 94.44 246 PHE A CA 1
ATOM 1887 C C . PHE A 1 246 ? -10.010 6.817 -5.480 1.00 94.44 246 PHE A C 1
ATOM 1889 O O . PHE A 1 246 ? -10.871 6.021 -5.111 1.00 94.44 246 PHE A O 1
ATOM 1896 N N . LEU A 1 247 ? -9.148 7.364 -4.611 1.00 94.50 247 LEU A N 1
ATOM 1897 C CA . LEU A 1 247 ? -9.195 7.084 -3.169 1.00 94.50 247 LEU A CA 1
ATOM 1898 C C . LEU A 1 247 ? -10.539 7.468 -2.554 1.00 94.50 247 LEU A C 1
ATOM 1900 O O . LEU A 1 247 ? -11.143 6.658 -1.849 1.00 94.50 247 LEU A O 1
ATOM 1904 N N . ILE A 1 248 ? -11.000 8.690 -2.820 1.00 94.00 248 ILE A N 1
ATOM 1905 C CA . ILE A 1 248 ? -12.272 9.190 -2.287 1.00 94.00 248 ILE A CA 1
ATOM 1906 C C . ILE A 1 248 ? -13.423 8.310 -2.780 1.00 94.00 248 ILE A C 1
ATOM 1908 O O . ILE A 1 248 ? -14.266 7.907 -1.981 1.00 94.00 248 ILE A O 1
ATOM 1912 N N . PHE A 1 249 ? -13.412 7.943 -4.062 1.00 93.75 249 PHE A N 1
ATOM 1913 C CA . PHE A 1 249 ? -14.420 7.072 -4.653 1.00 93.75 249 PHE A CA 1
ATOM 1914 C C . PHE A 1 249 ? -14.452 5.684 -3.998 1.00 93.75 249 PHE A C 1
ATOM 1916 O O . PHE A 1 249 ? -15.510 5.230 -3.573 1.00 93.75 249 PHE A O 1
ATOM 1923 N N . VAL A 1 250 ? -13.304 5.013 -3.857 1.00 93.19 250 VAL A N 1
ATOM 1924 C CA . VAL A 1 250 ? -13.229 3.684 -3.222 1.00 93.19 250 VAL A CA 1
ATOM 1925 C C . VAL A 1 250 ? -13.661 3.753 -1.754 1.00 93.19 250 VAL A C 1
ATOM 1927 O O . VAL A 1 250 ? -14.377 2.869 -1.276 1.00 93.19 250 VAL A O 1
ATOM 1930 N N . PHE A 1 251 ? -13.274 4.814 -1.043 1.00 91.94 251 PHE A N 1
ATOM 1931 C CA . PHE A 1 251 ? -13.684 5.056 0.338 1.00 91.94 251 PHE A CA 1
ATOM 1932 C C . PHE A 1 251 ? -15.204 5.218 0.465 1.00 91.94 251 PHE A C 1
ATOM 1934 O O . PHE A 1 251 ? -15.830 4.541 1.283 1.00 91.94 251 PHE A O 1
ATOM 1941 N N . GLU A 1 252 ? -15.811 6.062 -0.373 1.00 89.94 252 GLU A N 1
ATOM 1942 C CA . GLU A 1 252 ? -17.261 6.260 -0.406 1.00 89.94 252 GLU A CA 1
ATOM 1943 C C . GLU A 1 252 ? -17.991 4.963 -0.763 1.00 89.94 252 GLU A C 1
ATOM 1945 O O . GLU A 1 252 ? -18.942 4.583 -0.082 1.00 89.94 252 GLU A O 1
ATOM 1950 N N . MET A 1 253 ? -17.512 4.239 -1.777 1.00 87.75 253 MET A N 1
ATOM 1951 C CA . MET A 1 253 ? -18.103 2.974 -2.207 1.00 87.75 253 MET A CA 1
ATOM 1952 C C . MET A 1 253 ? -18.069 1.920 -1.103 1.00 87.75 253 MET A C 1
ATOM 1954 O O . MET A 1 253 ? -19.074 1.245 -0.880 1.00 87.75 253 MET A O 1
ATOM 1958 N N . LYS A 1 254 ? -16.961 1.800 -0.360 1.00 85.62 254 LYS A N 1
ATOM 1959 C CA . LYS A 1 254 ? -16.893 0.877 0.779 1.00 85.62 254 LYS A CA 1
ATOM 1960 C C . LYS A 1 254 ? -17.908 1.265 1.857 1.00 85.62 254 LYS A C 1
ATOM 1962 O O . LYS A 1 254 ? -18.620 0.393 2.347 1.00 85.62 254 LYS A O 1
ATOM 1967 N N . ILE A 1 255 ? -18.024 2.550 2.191 1.00 82.25 255 ILE A N 1
ATOM 1968 C CA . ILE A 1 255 ? -19.015 3.019 3.172 1.00 82.25 255 ILE A CA 1
ATOM 1969 C C . ILE A 1 255 ? -20.444 2.788 2.669 1.00 82.25 255 ILE A C 1
ATOM 1971 O O . ILE A 1 255 ? -21.302 2.376 3.439 1.00 82.25 255 ILE A O 1
ATOM 1975 N N . ARG A 1 256 ? -20.730 3.017 1.388 1.00 81.12 256 ARG A N 1
ATOM 1976 C CA . ARG A 1 256 ? -22.083 2.865 0.842 1.00 81.12 256 ARG A CA 1
ATOM 1977 C C . ARG A 1 256 ? -22.519 1.403 0.739 1.00 81.12 256 ARG A C 1
ATOM 1979 O O . ARG A 1 256 ? -23.677 1.105 1.007 1.00 81.12 256 ARG A O 1
ATOM 1986 N N . LEU A 1 257 ? -21.615 0.513 0.331 1.00 77.69 257 LEU A N 1
ATOM 1987 C CA . LEU A 1 257 ? -21.917 -0.906 0.117 1.00 77.69 257 LEU A CA 1
ATOM 1988 C C . LEU A 1 257 ? -21.819 -1.740 1.399 1.00 77.69 257 LEU A C 1
ATOM 1990 O O . LEU A 1 257 ? -22.578 -2.689 1.566 1.00 77.69 257 LEU A O 1
ATOM 1994 N N . PHE A 1 258 ? -20.888 -1.394 2.291 1.00 71.62 258 PHE A N 1
ATOM 1995 C CA . PHE A 1 258 ? -20.556 -2.187 3.480 1.00 71.62 258 PHE A CA 1
ATOM 1996 C C . PHE A 1 258 ? -20.637 -1.395 4.787 1.00 71.62 258 PHE A C 1
ATOM 1998 O O . PHE A 1 258 ? -20.372 -1.952 5.852 1.00 71.62 258 PHE A O 1
ATOM 2005 N N . GLY A 1 259 ? -20.997 -0.110 4.740 1.00 63.59 259 GLY A N 1
ATOM 2006 C CA . GLY A 1 259 ? -21.270 0.672 5.938 1.00 63.59 259 GLY A CA 1
ATOM 2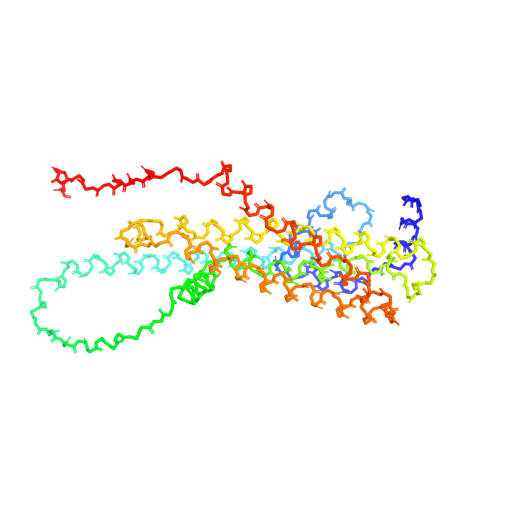007 C C . GLY A 1 259 ? -22.419 0.034 6.697 1.00 63.59 259 GLY A C 1
ATOM 2008 O O . GLY A 1 259 ? -23.551 -0.035 6.217 1.00 63.59 259 GLY A O 1
ATOM 2009 N N . THR A 1 260 ? -22.110 -0.474 7.884 1.00 57.00 260 THR A N 1
ATOM 2010 C CA . THR A 1 260 ? -23.092 -1.092 8.761 1.00 57.00 260 THR A CA 1
ATOM 2011 C C . THR A 1 260 ? -24.184 -0.073 9.077 1.00 57.00 260 THR A C 1
ATOM 2013 O O . THR A 1 260 ? -23.922 1.053 9.506 1.00 57.00 260 THR A O 1
ATOM 2016 N N . MET A 1 261 ? -25.435 -0.455 8.805 1.00 45.09 261 MET A N 1
ATOM 2017 C CA . MET A 1 261 ? -26.590 0.388 9.079 1.00 45.09 261 MET A CA 1
ATOM 2018 C C . MET A 1 261 ? -26.617 0.812 10.553 1.00 45.09 261 MET A C 1
ATOM 2020 O O . MET A 1 261 ? -26.246 0.054 11.449 1.00 45.09 261 MET A O 1
ATOM 2024 N N . LYS A 1 262 ? -27.128 2.027 10.753 1.00 41.53 262 LYS A N 1
ATOM 2025 C CA . LYS A 1 262 ? -27.272 2.878 11.951 1.00 41.53 262 LYS A CA 1
ATOM 2026 C C . LYS A 1 262 ? -27.753 2.219 13.269 1.00 41.53 262 LYS A C 1
ATOM 2028 O O . LYS A 1 262 ? -27.912 2.929 14.254 1.00 41.53 262 LYS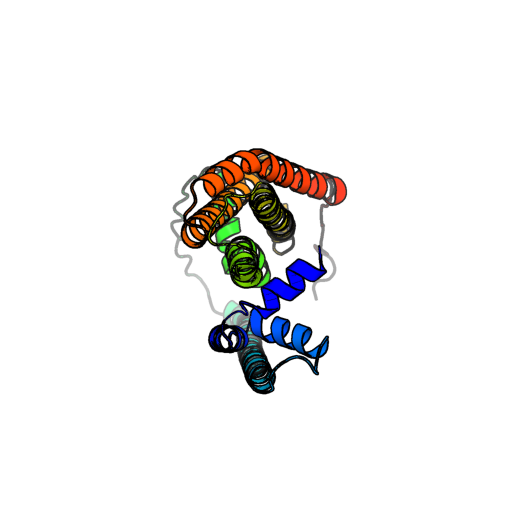 A O 1
ATOM 2033 N N . TYR A 1 263 ? -27.983 0.905 13.320 1.00 37.09 263 TYR A N 1
ATOM 2034 C CA . TYR A 1 263 ? -28.613 0.199 14.443 1.00 37.09 263 TYR A CA 1
ATOM 2035 C C . TYR A 1 263 ? -27.992 -1.160 14.787 1.00 37.09 263 TYR A C 1
ATOM 2037 O O . TYR A 1 263 ? -28.683 -2.029 15.315 1.00 37.09 263 TYR A O 1
ATOM 2045 N N . LYS A 1 264 ? -26.689 -1.375 14.564 1.00 38.69 264 LYS A N 1
ATOM 2046 C CA . LYS A 1 264 ? -26.010 -2.532 15.173 1.00 38.69 264 LYS A CA 1
ATOM 2047 C C . LYS A 1 264 ? -25.688 -2.237 16.647 1.00 38.69 264 LYS A C 1
ATOM 2049 O O . LYS A 1 264 ? -24.531 -2.153 17.041 1.00 38.69 264 LYS A O 1
ATOM 2054 N N . TYR A 1 265 ? -26.732 -2.076 17.466 1.00 39.31 265 TYR A N 1
ATOM 2055 C CA . TYR A 1 265 ? -26.627 -2.350 18.897 1.00 39.31 265 TYR A CA 1
ATOM 2056 C C . TYR A 1 265 ? -26.430 -3.857 19.027 1.00 39.31 265 TYR A C 1
ATOM 2058 O O . TYR A 1 265 ? -27.383 -4.625 19.140 1.00 39.31 265 TYR A O 1
ATOM 2066 N N . LEU A 1 266 ? -25.176 -4.285 18.950 1.00 38.41 266 LEU A N 1
ATOM 2067 C CA . LEU A 1 266 ? -24.779 -5.595 19.426 1.00 38.41 266 LEU A CA 1
ATOM 2068 C C . LEU A 1 266 ? -24.920 -5.569 20.950 1.00 38.41 266 LEU A C 1
ATOM 2070 O O . LEU A 1 266 ? -23.986 -5.271 21.687 1.00 38.41 266 LEU A O 1
ATOM 2074 N N . LEU A 1 267 ? -26.134 -5.859 21.417 1.00 42.75 267 LEU A N 1
ATOM 2075 C CA . LEU A 1 267 ? -26.367 -6.457 22.726 1.00 42.75 267 LEU A CA 1
ATOM 2076 C C . LEU A 1 267 ? -25.791 -7.883 22.697 1.00 42.75 267 LEU A C 1
ATOM 2078 O O . LEU A 1 267 ? -26.524 -8.856 22.837 1.00 42.75 267 LEU A O 1
ATOM 2082 N N . GLU A 1 268 ? -24.488 -8.027 22.460 1.00 39.38 268 GLU A N 1
ATOM 2083 C CA . GLU A 1 268 ? -23.812 -9.297 22.697 1.00 39.38 268 GLU A CA 1
ATOM 2084 C C . GLU A 1 268 ? -23.543 -9.391 24.203 1.00 39.38 268 GLU A C 1
ATOM 2086 O O . GLU A 1 268 ? -22.624 -8.800 24.763 1.00 39.38 268 GLU A O 1
ATOM 2091 N N . GLU A 1 269 ? -24.480 -10.096 24.837 1.00 42.09 269 GLU A N 1
ATOM 2092 C CA . GLU A 1 269 ? -24.368 -10.785 26.120 1.00 42.09 269 GLU A CA 1
ATOM 2093 C C . GLU A 1 269 ? -24.297 -9.937 27.394 1.00 42.09 269 GLU A C 1
ATOM 2095 O O . GLU A 1 269 ? -23.314 -9.888 28.130 1.00 42.09 269 GLU A O 1
ATOM 2100 N N . VAL A 1 270 ? -25.468 -9.444 27.796 1.00 42.38 270 VAL A N 1
ATOM 2101 C CA . VAL A 1 270 ? -25.819 -9.414 29.221 1.00 42.38 270 VAL A CA 1
ATOM 2102 C C . VAL A 1 270 ? -26.991 -10.370 29.442 1.00 42.38 270 VAL A C 1
ATOM 2104 O O . VAL A 1 270 ? -28.114 -9.965 29.739 1.00 42.38 270 VAL A O 1
ATOM 2107 N N . ASN A 1 271 ? -26.739 -11.679 29.310 1.00 42.28 271 ASN A N 1
ATOM 2108 C CA . ASN A 1 271 ? -27.634 -12.676 29.896 1.00 42.28 271 ASN A CA 1
ATOM 2109 C C . ASN A 1 271 ? -27.467 -12.626 31.423 1.00 42.28 271 ASN A C 1
ATOM 2111 O O . ASN A 1 271 ? -26.717 -13.388 32.027 1.00 42.28 271 ASN A O 1
ATOM 2115 N N . LYS A 1 272 ? -28.181 -11.693 32.062 1.00 48.78 272 LYS A N 1
ATOM 2116 C CA . LYS A 1 272 ? -28.242 -11.546 33.526 1.00 48.78 272 LYS A CA 1
ATOM 2117 C C . LYS A 1 272 ? -28.804 -12.783 34.245 1.00 48.78 272 LYS A C 1
ATOM 2119 O O . LYS A 1 272 ? -28.735 -12.819 35.467 1.00 48.78 272 LYS A O 1
ATOM 2124 N N . LYS A 1 273 ? -29.372 -13.768 33.532 1.00 44.16 273 LYS A N 1
ATOM 2125 C CA . LYS A 1 273 ? -30.090 -14.901 34.140 1.00 44.16 273 LYS A CA 1
ATOM 2126 C C . LYS A 1 273 ? -29.283 -16.199 34.268 1.00 44.16 273 LYS A C 1
ATOM 2128 O O . LYS A 1 273 ? -29.723 -17.060 35.013 1.00 44.16 273 LYS A O 1
ATOM 2133 N N . HIS A 1 274 ? -28.133 -16.349 33.603 1.00 44.38 274 HIS A N 1
ATOM 2134 C CA . HIS A 1 274 ? -27.390 -17.625 33.586 1.00 44.38 274 HIS A CA 1
ATOM 2135 C C . HIS A 1 274 ? -25.878 -17.447 33.798 1.00 44.38 274 HIS A C 1
ATOM 2137 O O . HIS A 1 274 ? -25.075 -17.880 32.979 1.00 44.38 274 HIS A O 1
ATOM 2143 N N . LYS A 1 275 ? -25.476 -16.813 34.907 1.00 35.12 275 LYS A N 1
ATOM 2144 C CA . LYS A 1 275 ? -24.114 -16.985 35.438 1.00 35.12 275 LYS A CA 1
ATOM 2145 C C . LYS A 1 275 ? -24.122 -18.150 36.429 1.00 35.12 275 LYS A C 1
ATOM 2147 O O . LYS A 1 275 ? -24.629 -17.984 37.537 1.00 35.12 275 LYS A O 1
ATOM 2152 N N . LEU A 1 276 ? -23.591 -19.295 36.000 1.00 34.84 276 LEU A N 1
ATOM 2153 C CA . LEU A 1 276 ? -23.053 -20.347 36.867 1.00 34.84 276 LEU A CA 1
ATOM 2154 C C . LEU A 1 276 ? -21.540 -20.148 36.981 1.00 34.84 276 LEU A C 1
ATOM 2156 O O . LEU A 1 276 ? -20.927 -19.824 35.938 1.00 34.84 276 LEU A O 1
#

Secondary structure (DSSP, 8-state):
-HHHHHHHHHHSPPPHHHHHHHHHSTTTHHHHHHHHHHHSTTSS-HHHHHHHHHHHHHHHHHHHHHHHHHHHHHHHHHHHHHHHHHHTTT----------------HHHHHHHHHHHHHHH-HHHHHHHHHHHHHHHHHHHHTGGGS-S---SHHHHHHHHHHHHHHHHHHHHHHHHHHHHTTGGGHHHHHTS---HHHHHHHHHHHHHHHHHHHHHHHHHHHHHHH--THHHHHHHHHHHHHHHHHHHHHHHHHHHH---TT--------TT---

Foldseek 3Di:
DVVVLVVLCVVDPQDPVVLLVQCLQLPDRLVVLVVVCVVPVPPDDPSSVVSSVNSVVVNVVVVVVVVVVVVVVVVVVVVCVVVVVVCVVPDDDDPPPDPDDDDDDDLLVVLLVVLVVLLVVDPLLVCLLVCLQCVLVVLCSNCLSLQDLAPPDPVNLVVLLVSLQVSLLVNLVSLLVRSVCSCVVPVVVVVVDPDDVVSNLVSSLVSSCVSSVNSLVSSLVVSCVSNVDPVSVVSSVVCVVVSSVSNVVSNVVCCVVPVPPPDPPPPPDPPVPDDD

InterPro domains:
  IPR018646 Membrane protein of 12 TMs [PF09847] (48-264)

Radius of gyration: 25.13 Å; chains: 1; bounding box: 52×42×80 Å